Protein AF-A0AAE0S413-F1 (afdb_monomer_lite)

Organism: NCBI:txid2493646

Secondary structure (DSSP, 8-state):
-PPP-------PPP----TTTHHHHHTTTTTSSSS---------------------------PPPP----------------PPPP----------S-TTTTHHHHHHHEEEEEEEE-GGGEEPS-SEEESB-TTS-BHHHHHHHHHTTSS-GGGTSSPPEEEEEETTEEEEEE-HHHHHHHHHHHHTTS-S-EEEEEEPP-HHHHHHH---SSTTS--EEES-TTHHHHHHHHHHHHHHHHHHHHHHHHHHHHHHHHH-TTSS------

Sequence (270 aa):
MSRNPDSENGYSKPIVRSTQERKYVLNNINSRQRAGINRTNGSRVVHKRSNISNLDRRTSRVSPRKYDIDKVEAEPGMTNKSKKQLPIKSNKTKESNKDNFHASAHEKLYNGEVKQMRPSQIRYTNDIIFAHFQDGTPMFATFKDILFGRVQIKYGGVPPIEVMKNENLYWVVNGNRRLYVFKNLEKCGAITFMPVLERRFDTVEIDKHFSTRNMGRSVAVLNDIHIEKKMEEQVKYWRDWKEKKDKEAKEAKARKKKKDPGKSGCCVIS

Radius of gyration: 32.34 Å; chains: 1; bounding box: 82×90×99 Å

pLDDT: mean 74.11, std 23.88, range [35.97, 98.62]

Foldseek 3Di:
DDDDDDDDDDDDDDDDDDPPVVVPVPPVPPPPPPPDDDDDDDDDDDDDDDDDDDDDDDDDDDDDDDDDDDDDDDDDDDDDDDDDDDDDDDDPDPDDPPPPPPVVVVVQWFPPDWDKDFLQQEFELAQADEQADPVRHGLLVVLLCLLVVVADQVVCSDPAFEWEDDPNGIYTLPDSSVSVSRNLCVVLVVDGIGIHIYTYDDPVSSVVSRPDPPRRNHHDYPPCNCSVVSSVVSSVVSVVVVVVVVVVVVVVVVVVVVVPPDDPDDPDDD

Structure (mmCIF, N/CA/C/O backbone):
data_AF-A0AAE0S413-F1
#
_entry.id   AF-A0AAE0S413-F1
#
loop_
_atom_site.group_PDB
_atom_site.id
_atom_site.type_symbol
_atom_site.label_atom_id
_atom_site.label_alt_id
_atom_site.label_comp_id
_atom_site.label_asym_id
_atom_site.label_entity_id
_atom_site.label_seq_id
_atom_site.pdbx_PDB_ins_code
_atom_site.Cartn_x
_atom_site.Cartn_y
_atom_site.Cartn_z
_atom_site.occupancy
_atom_site.B_iso_or_equiv
_atom_site.auth_seq_id
_atom_site.auth_comp_id
_atom_site.auth_asym_id
_atom_site.auth_atom_id
_atom_site.pdbx_PDB_model_num
ATOM 1 N N . MET A 1 1 ? 44.739 18.144 41.730 1.00 49.03 1 MET A N 1
ATOM 2 C CA . MET A 1 1 ? 43.661 17.520 40.930 1.00 49.03 1 MET A CA 1
ATOM 3 C C . MET A 1 1 ? 43.511 18.317 39.639 1.00 49.03 1 MET A C 1
ATOM 5 O O . MET A 1 1 ? 42.845 19.345 39.639 1.00 49.03 1 MET A O 1
ATOM 9 N N . SER A 1 2 ? 44.223 17.904 38.586 1.00 42.09 2 SER A N 1
ATOM 10 C CA . SER A 1 2 ? 44.205 18.548 37.263 1.00 42.09 2 SER A CA 1
ATOM 11 C C . SER A 1 2 ? 42.927 18.203 36.506 1.00 42.09 2 SER A C 1
ATOM 13 O O . SER A 1 2 ? 42.516 17.045 36.489 1.00 42.09 2 SER A O 1
ATOM 15 N N . ARG A 1 3 ? 42.313 19.206 35.874 1.00 46.19 3 ARG A N 1
ATOM 16 C CA . ARG A 1 3 ? 41.195 19.040 34.939 1.00 46.19 3 ARG A CA 1
ATOM 17 C C . ARG A 1 3 ? 41.749 19.042 33.513 1.00 46.19 3 ARG A C 1
ATOM 19 O O . ARG A 1 3 ? 42.370 20.024 33.124 1.00 46.19 3 ARG A O 1
ATOM 26 N N . ASN A 1 4 ? 41.494 17.972 32.765 1.00 51.12 4 ASN A N 1
ATOM 27 C CA . ASN A 1 4 ? 41.653 17.931 31.310 1.00 51.12 4 ASN A CA 1
ATOM 28 C C . ASN A 1 4 ? 40.357 18.422 30.648 1.00 51.12 4 ASN A C 1
ATOM 30 O O . ASN A 1 4 ? 39.293 17.882 30.965 1.00 51.12 4 ASN A O 1
ATOM 34 N N . PRO A 1 5 ? 40.420 19.378 29.715 1.00 63.38 5 PRO A N 1
ATOM 35 C CA . PRO A 1 5 ? 39.424 19.538 28.669 1.00 63.38 5 PRO A CA 1
ATOM 36 C C . PRO A 1 5 ? 40.020 19.033 27.350 1.00 63.38 5 PRO A C 1
ATOM 38 O O . PRO A 1 5 ? 41.112 19.458 27.026 1.00 63.38 5 PRO A O 1
ATOM 41 N N . ASP A 1 6 ? 39.348 18.117 26.648 1.00 50.34 6 ASP A N 1
ATOM 42 C CA . ASP A 1 6 ? 39.424 17.948 25.184 1.00 50.34 6 ASP A CA 1
ATOM 43 C C . ASP A 1 6 ? 38.514 16.780 24.765 1.00 50.34 6 ASP A C 1
ATOM 45 O O . ASP A 1 6 ? 38.830 15.605 24.952 1.00 50.34 6 ASP A O 1
ATOM 49 N N . SER A 1 7 ? 37.347 17.099 24.201 1.00 52.94 7 SER A N 1
ATOM 50 C CA . SER A 1 7 ? 36.562 16.157 23.396 1.00 52.94 7 SER A CA 1
ATOM 51 C C . SER A 1 7 ? 36.114 16.875 22.127 1.00 52.94 7 SER A C 1
ATOM 53 O O . SER A 1 7 ? 35.135 17.626 22.127 1.00 52.94 7 SER A O 1
ATOM 55 N N . GLU A 1 8 ? 36.886 16.684 21.061 1.00 50.75 8 GLU A N 1
ATOM 56 C CA . GLU A 1 8 ? 36.645 17.248 19.739 1.00 50.75 8 GLU A CA 1
ATOM 57 C C . GLU A 1 8 ? 35.416 16.625 19.059 1.00 50.75 8 GLU A C 1
ATOM 59 O O . GLU A 1 8 ? 35.215 15.410 19.024 1.00 50.75 8 GLU A O 1
ATOM 64 N N . ASN A 1 9 ? 34.600 17.502 18.475 1.00 43.94 9 ASN A N 1
ATOM 65 C CA . ASN A 1 9 ? 33.461 17.182 17.625 1.00 43.94 9 ASN A CA 1
ATOM 66 C C . ASN A 1 9 ? 33.922 16.647 16.258 1.00 43.94 9 ASN A C 1
ATOM 68 O O . ASN A 1 9 ? 34.429 17.396 15.423 1.00 43.94 9 ASN A O 1
ATOM 72 N N . GLY A 1 10 ? 33.650 15.371 15.982 1.00 39.56 10 GLY A N 1
ATOM 73 C CA . GLY A 1 10 ? 33.825 14.763 14.662 1.00 39.56 10 GLY A CA 1
ATOM 74 C C . GLY A 1 10 ? 32.732 15.171 13.665 1.00 39.56 10 GLY A C 1
ATOM 75 O O . GLY A 1 10 ? 31.756 14.447 13.478 1.00 39.56 10 GLY A O 1
ATOM 76 N N . TYR A 1 11 ? 32.906 16.302 12.976 1.00 41.75 11 TYR A N 1
ATOM 77 C CA . TYR A 1 11 ? 32.135 16.630 11.770 1.00 41.75 11 TYR A CA 1
ATOM 78 C C . TYR A 1 11 ? 32.767 15.963 10.538 1.00 41.75 11 TYR A C 1
ATOM 80 O O . TYR A 1 11 ? 33.810 16.385 10.038 1.00 41.75 11 TYR A O 1
ATOM 88 N N . SER A 1 12 ? 32.110 14.922 10.019 1.00 46.59 12 SER A N 1
ATOM 89 C CA . SER A 1 12 ? 32.454 14.317 8.727 1.00 46.59 12 SER A CA 1
ATOM 90 C C . SER A 1 12 ? 32.126 15.274 7.577 1.00 46.59 12 SER A C 1
ATOM 92 O O . SER A 1 12 ? 30.985 15.710 7.417 1.00 46.59 12 SER A O 1
ATOM 94 N N . LYS A 1 13 ? 33.137 15.592 6.762 1.00 50.91 13 LYS A N 1
ATOM 95 C CA . LYS A 1 13 ? 33.019 16.418 5.552 1.00 50.91 13 LYS A CA 1
ATOM 96 C C . LYS A 1 13 ? 32.156 15.716 4.482 1.00 50.91 13 LYS A C 1
ATOM 98 O O . LYS A 1 13 ? 32.248 14.497 4.340 1.00 50.91 13 LYS A O 1
ATOM 103 N N . PRO A 1 14 ? 31.358 16.453 3.688 1.00 46.97 14 PRO A N 1
ATOM 104 C CA . PRO A 1 14 ? 30.599 15.878 2.582 1.00 46.97 14 PRO A CA 1
ATOM 105 C C . PRO A 1 14 ? 31.523 15.435 1.439 1.00 46.97 14 PRO A C 1
ATOM 107 O O . PRO A 1 14 ? 32.419 16.164 1.013 1.00 46.97 14 PRO A O 1
ATOM 110 N N . ILE A 1 15 ? 31.266 14.232 0.924 1.00 54.59 15 ILE A N 1
ATOM 111 C CA . ILE A 1 15 ? 31.938 13.649 -0.240 1.00 54.59 15 ILE A CA 1
ATOM 112 C C . ILE A 1 15 ? 31.566 14.471 -1.482 1.00 54.59 15 ILE A C 1
ATOM 114 O O . ILE A 1 15 ? 30.445 14.393 -1.989 1.00 54.59 15 ILE A O 1
ATOM 118 N N . VAL A 1 16 ? 32.515 15.262 -1.979 1.00 47.19 16 VAL A N 1
ATOM 119 C CA . VAL A 1 16 ? 32.419 15.948 -3.271 1.00 47.19 16 VAL A CA 1
ATOM 120 C C . VAL A 1 16 ? 32.667 14.909 -4.366 1.00 47.19 16 VAL A C 1
ATOM 122 O O . VAL A 1 16 ? 33.797 14.473 -4.570 1.00 47.19 16 VAL A O 1
ATOM 125 N N . ARG A 1 17 ? 31.604 14.469 -5.054 1.00 45.66 17 ARG A N 1
ATOM 126 C CA . ARG A 1 17 ? 31.728 13.598 -6.236 1.00 45.66 17 ARG A CA 1
ATOM 127 C C . ARG A 1 17 ? 32.316 14.383 -7.411 1.00 45.66 17 ARG A C 1
ATOM 129 O O . ARG A 1 17 ? 31.947 15.535 -7.644 1.00 45.66 17 ARG A O 1
ATOM 136 N N . SER A 1 18 ? 33.236 13.746 -8.129 1.00 53.50 18 SER A N 1
ATOM 137 C CA . SER A 1 18 ? 34.017 14.338 -9.212 1.00 53.50 18 SER A CA 1
ATOM 138 C C . SER A 1 18 ? 33.149 14.727 -10.418 1.00 53.50 18 SER A C 1
ATOM 140 O O . SER A 1 18 ? 32.145 14.103 -10.762 1.00 53.50 18 SER A O 1
ATOM 142 N N . THR A 1 19 ? 33.553 15.799 -11.092 1.00 51.69 19 THR A N 1
ATOM 143 C CA . THR A 1 19 ? 32.870 16.446 -12.224 1.00 51.69 19 THR A CA 1
ATOM 144 C C . THR A 1 19 ? 32.782 15.598 -13.501 1.00 51.69 19 THR A C 1
ATOM 146 O O . THR A 1 19 ? 32.097 15.999 -14.444 1.00 51.69 19 THR A O 1
ATOM 149 N N . GLN A 1 20 ? 33.416 14.422 -13.552 1.00 47.56 20 GLN A N 1
ATOM 150 C CA . GLN A 1 20 ? 33.397 13.541 -14.726 1.00 47.56 20 GLN A CA 1
ATOM 151 C C . GLN A 1 20 ? 32.124 12.682 -14.839 1.00 47.56 20 GLN A C 1
ATOM 153 O O . GLN A 1 20 ? 31.707 12.387 -15.958 1.00 47.56 20 GLN A O 1
ATOM 158 N N . GLU A 1 21 ? 31.421 12.380 -13.741 1.00 46.81 21 GLU A N 1
ATOM 159 C CA . GLU A 1 21 ? 30.189 11.566 -13.790 1.00 46.81 21 GLU A CA 1
ATOM 160 C C . GLU A 1 21 ? 28.951 12.342 -14.278 1.00 46.81 21 GLU A C 1
ATOM 162 O O . GLU A 1 21 ? 27.987 11.749 -14.762 1.00 46.81 21 GLU A O 1
ATOM 167 N N . ARG A 1 22 ? 28.974 13.686 -14.262 1.00 47.84 22 ARG A N 1
ATOM 168 C CA . ARG A 1 22 ? 27.856 14.507 -14.778 1.00 47.84 22 ARG A CA 1
ATOM 169 C C . ARG A 1 22 ? 27.705 14.471 -16.303 1.00 47.84 22 ARG A C 1
ATOM 171 O O . ARG A 1 22 ? 26.650 14.851 -16.806 1.00 47.84 22 ARG A O 1
ATOM 178 N N . LYS A 1 23 ? 28.723 14.029 -17.051 1.00 43.84 23 LYS A N 1
ATOM 179 C CA . LYS A 1 23 ? 28.691 14.047 -18.525 1.00 43.84 23 LYS A CA 1
ATOM 180 C C . LYS A 1 23 ? 27.944 12.860 -19.144 1.00 43.84 23 LYS A C 1
ATOM 182 O O . LYS A 1 23 ? 27.430 13.003 -20.250 1.00 43.84 23 LYS A O 1
ATOM 187 N N . TYR A 1 24 ? 27.798 11.736 -18.441 1.00 43.38 24 TYR A N 1
ATOM 188 C CA . TYR A 1 24 ? 27.147 10.547 -19.010 1.00 43.38 24 TYR A CA 1
ATOM 189 C C . TYR A 1 24 ? 25.611 10.580 -18.960 1.00 43.38 24 TYR A C 1
ATOM 191 O O . TYR A 1 24 ? 24.965 9.962 -19.800 1.00 43.38 24 TYR A O 1
ATOM 199 N N . VAL A 1 25 ? 25.005 11.365 -18.062 1.00 47.59 25 VAL A N 1
ATOM 200 C CA . VAL A 1 25 ? 23.533 11.443 -17.941 1.00 47.59 25 VAL A CA 1
ATOM 201 C C . VAL A 1 25 ? 22.910 12.464 -18.911 1.00 47.59 25 VAL A C 1
ATOM 203 O O . VAL A 1 25 ? 21.757 12.319 -19.308 1.00 47.59 25 VAL A O 1
ATOM 206 N N . LEU A 1 26 ? 23.665 13.471 -19.366 1.00 41.50 26 LEU A N 1
ATOM 207 C CA . LEU A 1 26 ? 23.135 14.533 -20.237 1.00 41.50 26 LEU A CA 1
ATOM 208 C C . LEU A 1 26 ? 23.176 14.204 -21.740 1.00 41.50 26 LEU A C 1
ATOM 210 O O . LEU A 1 26 ? 22.403 14.777 -22.508 1.00 41.50 26 LEU A O 1
ATOM 214 N N . ASN A 1 27 ? 24.005 13.252 -22.178 1.00 39.56 27 ASN A N 1
ATOM 215 C CA . ASN A 1 27 ? 24.152 12.951 -23.608 1.00 39.56 27 ASN A CA 1
ATOM 216 C C . ASN A 1 27 ? 23.022 12.087 -24.199 1.00 39.56 27 ASN A C 1
ATOM 218 O O . ASN A 1 27 ? 22.854 12.076 -25.415 1.00 39.56 27 ASN A O 1
ATOM 222 N N . ASN A 1 28 ? 22.193 11.435 -23.375 1.00 43.06 28 ASN A N 1
ATOM 223 C CA . ASN A 1 28 ? 21.072 10.616 -23.863 1.00 43.06 28 ASN A CA 1
ATOM 224 C C . ASN A 1 28 ? 19.743 11.389 -24.017 1.00 43.06 28 ASN A C 1
ATOM 226 O O . ASN A 1 28 ? 18.755 10.839 -24.499 1.00 43.06 28 ASN A O 1
ATOM 230 N N . ILE A 1 29 ? 19.705 12.672 -23.631 1.00 46.53 29 ILE A N 1
ATOM 231 C CA . ILE A 1 29 ? 18.487 13.504 -23.652 1.00 46.53 29 ILE A CA 1
ATOM 232 C C . ILE A 1 29 ? 18.361 14.304 -24.967 1.00 46.53 29 ILE A C 1
ATOM 234 O O . ILE A 1 29 ? 17.250 14.588 -25.416 1.00 46.53 29 ILE A O 1
ATOM 238 N N . ASN A 1 30 ? 19.473 14.600 -25.649 1.00 38.56 30 ASN A N 1
ATOM 239 C CA . ASN A 1 30 ? 19.490 15.519 -26.798 1.00 38.56 30 ASN A CA 1
ATOM 240 C C . ASN A 1 30 ? 19.253 14.877 -28.179 1.00 38.56 30 ASN A C 1
ATOM 242 O O . ASN A 1 30 ? 19.075 15.602 -29.157 1.00 38.56 30 ASN A O 1
ATOM 246 N N . SER A 1 31 ? 19.202 13.547 -28.301 1.00 43.31 31 SER A N 1
ATOM 247 C CA . SER A 1 31 ? 19.001 12.881 -29.602 1.00 43.31 31 SER A CA 1
ATOM 248 C C . SER A 1 31 ? 17.529 12.738 -30.016 1.00 43.31 31 SER A C 1
ATOM 250 O O . SER A 1 31 ? 17.247 12.538 -31.194 1.00 43.31 31 SER A O 1
ATOM 252 N N . ARG A 1 32 ? 16.569 12.896 -29.090 1.00 47.00 32 ARG A N 1
ATOM 253 C CA . ARG A 1 32 ? 15.130 12.698 -29.375 1.00 47.00 32 ARG A CA 1
ATOM 254 C C . ARG A 1 32 ? 14.324 13.975 -29.637 1.00 47.00 32 ARG A C 1
ATOM 256 O O . ARG A 1 32 ? 13.177 13.871 -30.048 1.00 47.00 32 ARG A O 1
ATOM 263 N N . GLN A 1 33 ? 14.900 15.168 -29.460 1.00 47.69 33 GLN A N 1
ATOM 264 C CA . GLN A 1 33 ? 14.188 16.442 -29.680 1.00 47.69 33 GLN A CA 1
ATOM 265 C C . GLN A 1 33 ? 14.354 17.049 -31.087 1.00 47.69 33 GLN A C 1
ATOM 267 O O . GLN A 1 33 ? 13.782 18.098 -31.361 1.00 47.69 33 GLN A O 1
ATOM 272 N N . ARG A 1 34 ? 15.095 16.412 -32.008 1.00 44.06 34 ARG A N 1
ATOM 273 C CA . ARG A 1 34 ? 15.318 16.944 -33.374 1.00 44.06 34 ARG A CA 1
ATOM 274 C C . ARG A 1 34 ? 14.448 16.330 -34.477 1.00 44.06 34 ARG A C 1
ATOM 276 O O . ARG A 1 34 ? 14.562 16.743 -35.625 1.00 44.06 34 ARG A O 1
ATOM 283 N N . ALA A 1 35 ? 13.552 15.402 -34.150 1.00 46.25 35 ALA A N 1
ATOM 284 C CA . ALA A 1 35 ? 12.655 14.782 -35.121 1.00 46.25 35 ALA A CA 1
ATOM 285 C C . ALA A 1 35 ? 11.195 15.108 -34.782 1.00 46.25 35 ALA A C 1
ATOM 287 O O . ALA A 1 35 ? 10.542 14.356 -34.068 1.00 46.25 35 ALA A O 1
ATOM 288 N N . GLY A 1 36 ? 10.686 16.237 -35.282 1.00 44.06 36 GLY A N 1
ATOM 289 C CA . GLY A 1 36 ? 9.242 16.481 -35.284 1.00 44.06 36 GLY A CA 1
ATOM 290 C C . GLY A 1 36 ? 8.811 17.918 -35.042 1.00 44.06 36 GLY A C 1
ATOM 291 O O . GLY A 1 36 ? 8.077 18.167 -34.095 1.00 44.06 36 GLY A O 1
ATOM 292 N N . ILE A 1 37 ? 9.200 18.856 -35.909 1.00 41.62 37 ILE A N 1
ATOM 293 C CA . ILE A 1 37 ? 8.419 20.085 -36.103 1.00 41.62 37 ILE A CA 1
ATOM 294 C C . ILE A 1 37 ? 8.352 20.353 -37.604 1.00 41.62 37 ILE A C 1
ATOM 296 O O . ILE A 1 37 ? 9.296 20.851 -38.206 1.00 41.62 37 ILE A O 1
ATOM 300 N N . ASN A 1 38 ? 7.236 19.963 -38.214 1.00 39.94 38 ASN A N 1
ATOM 301 C CA . ASN A 1 38 ? 6.866 20.342 -39.568 1.00 39.94 38 ASN A CA 1
ATOM 302 C C . ASN A 1 38 ? 5.342 20.526 -39.621 1.00 39.94 38 ASN A C 1
ATOM 304 O O . ASN A 1 38 ? 4.616 19.568 -39.366 1.00 39.94 38 ASN A O 1
ATOM 308 N N . ARG A 1 39 ? 4.919 21.725 -40.070 1.00 40.03 39 ARG A N 1
ATOM 309 C CA . ARG A 1 39 ? 3.565 22.124 -40.534 1.00 40.03 39 ARG A CA 1
ATOM 310 C C . ARG A 1 39 ? 2.531 22.340 -39.397 1.00 40.03 39 ARG A C 1
ATOM 312 O O . ARG A 1 39 ? 2.533 21.598 -38.432 1.00 40.03 39 ARG A O 1
ATOM 319 N N . THR A 1 40 ? 1.652 23.349 -39.381 1.00 42.47 40 THR A N 1
ATOM 320 C CA . THR A 1 40 ? 0.945 24.089 -40.447 1.00 42.47 40 THR A CA 1
ATOM 321 C C . THR A 1 40 ? 0.491 25.500 -40.018 1.00 42.47 40 THR A C 1
ATOM 323 O O . THR A 1 40 ? 0.194 25.759 -38.856 1.00 42.47 40 THR A O 1
ATOM 326 N N . ASN A 1 41 ? 0.366 26.348 -41.039 1.00 38.84 41 ASN A N 1
ATOM 327 C CA . ASN A 1 41 ? -0.301 27.647 -41.198 1.00 38.84 41 ASN A CA 1
ATOM 328 C C . ASN A 1 41 ? -1.574 27.958 -40.374 1.00 38.84 41 ASN A C 1
ATOM 330 O O . ASN A 1 41 ? -2.491 27.151 -40.303 1.00 38.84 41 ASN A O 1
ATOM 334 N N . GLY A 1 42 ? -1.661 29.224 -39.936 1.00 37.53 42 GLY A N 1
ATOM 335 C CA . GLY A 1 42 ? -2.702 30.188 -40.332 1.00 37.53 42 GLY A CA 1
ATOM 336 C C . GLY A 1 42 ? -4.150 29.993 -39.866 1.00 37.53 42 GLY A C 1
ATOM 337 O O . GLY A 1 42 ? -4.877 29.177 -40.416 1.00 37.53 42 GLY A O 1
ATOM 338 N N . SER A 1 43 ? -4.632 30.892 -39.001 1.00 38.69 43 SER A N 1
ATOM 339 C CA . SER A 1 43 ? -5.763 31.788 -39.317 1.00 38.69 43 SER A CA 1
ATOM 340 C C . SER A 1 43 ? -6.162 32.656 -38.127 1.00 38.69 43 SER A C 1
ATOM 342 O O . SER A 1 43 ? -6.194 32.239 -36.974 1.00 38.69 43 SER A O 1
ATOM 344 N N . ARG A 1 44 ? -6.470 33.900 -38.471 1.00 43.91 44 ARG A N 1
ATOM 345 C CA . ARG A 1 44 ? -6.889 35.021 -37.639 1.00 43.91 44 ARG A CA 1
ATOM 346 C C . ARG A 1 44 ? -8.418 35.070 -37.682 1.00 43.91 44 ARG A C 1
ATOM 348 O O . ARG A 1 44 ? -8.950 35.195 -38.777 1.00 43.91 44 ARG A O 1
ATOM 355 N N . VAL A 1 45 ? -9.118 35.033 -36.545 1.00 45.44 45 VAL A N 1
ATOM 356 C CA . VAL A 1 45 ? -10.528 35.465 -36.465 1.00 45.44 45 VAL A CA 1
ATOM 357 C C . VAL A 1 45 ? -10.772 36.240 -35.172 1.00 45.44 45 VAL A C 1
ATOM 359 O O . VAL A 1 45 ? -10.311 35.887 -34.089 1.00 45.44 45 VAL A O 1
ATOM 362 N N . VAL A 1 46 ? -11.476 37.347 -35.362 1.00 46.50 46 VAL A N 1
ATOM 363 C CA . VAL A 1 46 ? -11.794 38.446 -34.458 1.00 46.50 46 VAL A CA 1
ATOM 364 C C . VAL A 1 46 ? -13.214 38.263 -33.897 1.00 46.50 46 VAL A C 1
ATOM 366 O O . VAL A 1 46 ? -14.108 37.873 -34.634 1.00 46.50 46 VAL A O 1
ATOM 369 N N . HIS A 1 47 ? -13.388 38.632 -32.619 1.00 35.97 47 HIS A N 1
ATOM 370 C CA . HIS A 1 47 ? -14.619 39.018 -31.892 1.00 35.97 47 HIS A CA 1
ATOM 371 C C . HIS A 1 47 ? -15.822 38.047 -31.832 1.00 35.97 47 HIS A C 1
ATOM 373 O O . HIS A 1 47 ? -16.425 37.706 -32.837 1.00 35.97 47 HIS A O 1
ATOM 379 N N . LYS A 1 48 ? -16.370 37.826 -30.628 1.00 38.97 48 LYS A N 1
ATOM 380 C CA . LYS A 1 48 ? -17.433 38.657 -30.016 1.00 38.97 48 LYS A CA 1
ATOM 381 C C . LYS A 1 48 ? -17.826 38.101 -28.643 1.00 38.97 48 LYS A C 1
ATOM 383 O O . LYS A 1 48 ? -18.011 36.904 -28.463 1.00 38.97 48 LYS A O 1
ATOM 388 N N . ARG A 1 49 ? -17.982 39.017 -27.684 1.00 42.53 49 ARG A N 1
ATOM 389 C CA . ARG A 1 49 ? -18.704 38.809 -26.424 1.00 42.53 49 ARG A CA 1
ATOM 390 C C . ARG A 1 49 ? -20.189 38.604 -26.731 1.00 42.53 49 ARG A C 1
ATOM 392 O O . ARG A 1 49 ? -20.744 39.367 -27.516 1.00 42.53 49 ARG A O 1
ATOM 399 N N . SER A 1 50 ? -20.839 37.671 -26.045 1.00 44.28 50 SER A N 1
ATOM 400 C CA . SER A 1 50 ? -22.257 37.807 -25.703 1.00 44.28 50 SER A CA 1
ATOM 401 C C . SER A 1 50 ? -22.567 37.055 -24.411 1.00 44.28 50 SER A C 1
ATOM 403 O O . SER A 1 50 ? -22.168 35.910 -24.216 1.00 44.28 50 SER A O 1
ATOM 405 N N . ASN A 1 51 ? -23.226 37.786 -23.515 1.00 43.12 51 ASN A N 1
ATOM 406 C CA . ASN A 1 51 ? -23.870 37.313 -22.301 1.00 43.12 51 ASN A CA 1
ATOM 407 C C . ASN A 1 51 ? -25.020 36.375 -22.669 1.00 43.12 51 ASN A C 1
ATOM 409 O O . ASN A 1 51 ? -25.832 36.735 -23.519 1.00 43.12 51 ASN A O 1
ATOM 413 N N . ILE A 1 52 ? -25.152 35.249 -21.967 1.00 45.78 52 ILE A N 1
ATOM 414 C CA . ILE A 1 52 ? -26.421 34.523 -21.884 1.00 45.78 52 ILE A CA 1
ATOM 415 C C . ILE A 1 52 ? -26.711 34.243 -20.412 1.00 45.78 52 ILE A C 1
ATOM 417 O O . ILE A 1 52 ? -26.004 33.508 -19.727 1.00 45.78 52 ILE A O 1
ATOM 421 N N . SER A 1 53 ? -27.753 34.918 -19.950 1.00 46.59 53 SER A N 1
ATOM 422 C CA . SER A 1 53 ? -28.478 34.721 -18.707 1.00 46.59 53 SER A CA 1
ATOM 423 C C . SER A 1 53 ? -29.190 33.367 -18.656 1.00 46.59 53 SER A C 1
ATOM 425 O O . SER A 1 53 ? -29.684 32.899 -19.675 1.00 46.59 53 SER A O 1
ATOM 427 N N . ASN A 1 54 ? -29.314 32.842 -17.434 1.00 43.12 54 ASN A N 1
ATOM 428 C CA . ASN A 1 54 ? -30.440 32.080 -16.882 1.00 43.12 54 ASN A CA 1
ATOM 429 C C . ASN A 1 54 ? -31.210 31.138 -17.821 1.00 43.12 54 ASN A C 1
ATOM 431 O O . ASN A 1 54 ? -32.029 31.586 -18.620 1.00 43.12 54 ASN A O 1
ATOM 435 N N . LEU A 1 55 ? -31.122 29.831 -17.551 1.00 46.78 55 LEU A N 1
ATOM 436 C CA . LEU A 1 55 ? -32.297 28.980 -17.693 1.00 46.78 55 LEU A CA 1
ATOM 437 C C . LEU A 1 55 ? -32.383 27.924 -16.590 1.00 46.78 55 LEU A C 1
ATOM 439 O O . LEU A 1 55 ? -31.400 27.370 -16.104 1.00 46.78 55 LEU A O 1
ATOM 443 N N . ASP A 1 56 ? -33.634 27.748 -16.215 1.00 38.69 56 ASP A N 1
ATOM 444 C CA . ASP A 1 56 ? -34.224 27.104 -15.067 1.00 38.69 56 ASP A CA 1
ATOM 445 C C . ASP A 1 56 ? -34.221 25.566 -15.146 1.00 38.69 56 ASP A C 1
ATOM 447 O O . ASP A 1 56 ? -34.169 24.971 -16.220 1.00 38.69 56 ASP A O 1
ATOM 451 N N . ARG A 1 57 ? -34.387 24.957 -13.965 1.00 42.94 57 ARG A N 1
ATOM 452 C CA . ARG A 1 57 ? -35.113 23.702 -13.677 1.00 42.94 57 ARG A CA 1
ATOM 453 C C . ARG A 1 57 ? -35.096 22.575 -14.723 1.00 42.94 57 ARG A C 1
ATOM 455 O O . ARG A 1 57 ? -35.839 22.605 -15.699 1.00 42.94 57 ARG A O 1
ATOM 462 N N . ARG A 1 58 ? -34.541 21.429 -14.310 1.00 39.41 58 ARG A N 1
ATOM 463 C CA . ARG A 1 58 ? -35.296 20.157 -14.261 1.00 39.41 58 ARG A CA 1
ATOM 464 C C . ARG A 1 58 ? -34.596 19.138 -13.367 1.00 39.41 58 ARG A C 1
ATOM 466 O O . ARG A 1 58 ? -33.591 18.535 -13.717 1.00 39.41 58 ARG A O 1
ATOM 473 N N . 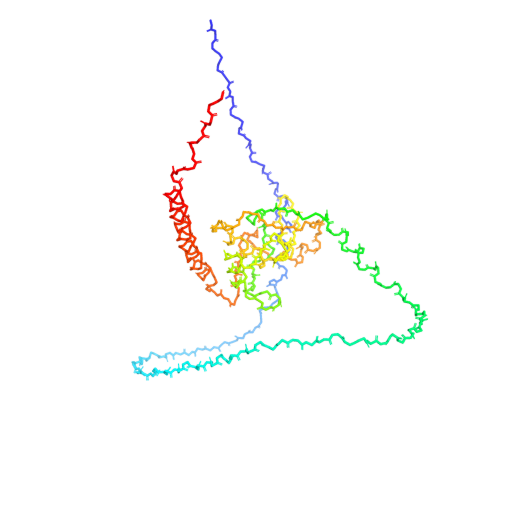THR A 1 59 ? -35.176 18.957 -12.190 1.00 43.88 59 THR A N 1
ATOM 474 C CA . THR A 1 59 ? -34.922 17.860 -11.265 1.00 43.88 59 THR A CA 1
ATOM 475 C C . THR A 1 59 ? -35.593 16.593 -11.800 1.00 43.88 59 THR A C 1
ATOM 477 O O . THR A 1 59 ? -36.801 16.408 -11.663 1.00 43.88 59 THR A O 1
ATOM 480 N N . SER A 1 60 ? -34.827 15.689 -12.407 1.00 44.81 60 SER A N 1
ATOM 481 C CA . SER A 1 60 ? -35.286 14.321 -12.651 1.00 44.81 60 SER A CA 1
ATOM 482 C C . SER A 1 60 ? -35.105 13.501 -11.372 1.00 44.81 60 SER A C 1
ATOM 484 O O . SER A 1 60 ? -34.026 13.008 -11.048 1.00 44.81 60 SER A O 1
ATOM 486 N N . ARG A 1 61 ? -36.199 13.373 -10.614 1.00 42.09 61 ARG A N 1
ATOM 487 C CA . ARG A 1 61 ? -36.366 12.343 -9.584 1.00 42.09 61 ARG A CA 1
ATOM 488 C C . ARG A 1 61 ? -36.296 10.975 -10.266 1.00 42.09 61 ARG A C 1
ATOM 490 O O . ARG A 1 61 ? -37.248 10.571 -10.925 1.00 42.09 61 ARG A O 1
ATOM 497 N N . VAL A 1 62 ? -35.182 10.269 -10.107 1.00 44.78 62 VAL A N 1
ATOM 498 C CA . VAL A 1 62 ? -35.100 8.835 -10.401 1.00 44.78 62 VAL A CA 1
ATOM 499 C C . VAL A 1 62 ? -35.444 8.093 -9.114 1.00 44.78 62 VAL A C 1
ATOM 501 O O . VAL A 1 62 ? -34.712 8.154 -8.127 1.00 44.78 62 VAL A O 1
ATOM 504 N N . SER A 1 63 ? -36.607 7.448 -9.117 1.00 46.72 63 SER A N 1
ATOM 505 C CA . SER A 1 63 ? -37.103 6.606 -8.030 1.00 46.72 63 SER A CA 1
ATOM 506 C C . SER A 1 63 ? -36.188 5.388 -7.821 1.00 46.72 63 SER A C 1
ATOM 508 O O . SER A 1 63 ? -35.843 4.725 -8.803 1.00 46.72 63 SER A O 1
ATOM 510 N N . PRO A 1 64 ? -35.819 5.030 -6.577 1.00 50.53 64 PRO A N 1
ATOM 511 C CA . PRO A 1 64 ? -35.083 3.800 -6.308 1.00 50.53 64 PRO A CA 1
ATOM 512 C C . PRO A 1 64 ? -35.973 2.578 -6.568 1.00 50.53 64 PRO A C 1
ATOM 514 O O . PRO A 1 64 ? -37.052 2.455 -5.986 1.00 50.53 64 PRO A O 1
ATOM 517 N N . ARG A 1 65 ? -35.513 1.658 -7.426 1.00 42.72 65 ARG A N 1
ATOM 518 C CA . ARG A 1 65 ? -36.090 0.312 -7.540 1.00 42.72 65 ARG A CA 1
ATOM 519 C C . ARG A 1 65 ? -35.886 -0.419 -6.214 1.00 42.72 65 ARG A C 1
ATOM 521 O O . ARG A 1 65 ? -34.751 -0.614 -5.783 1.00 42.72 65 ARG A O 1
ATOM 528 N N . LYS A 1 66 ? -36.994 -0.808 -5.584 1.00 43.03 66 LYS A N 1
ATOM 529 C CA . LYS A 1 66 ? -37.021 -1.811 -4.520 1.00 43.03 66 LYS A CA 1
ATOM 530 C C . LYS A 1 66 ? -36.638 -3.151 -5.150 1.00 43.03 66 LYS A C 1
ATOM 532 O O . LYS A 1 66 ? -37.252 -3.547 -6.135 1.00 43.03 66 LYS A O 1
ATOM 537 N N . TYR A 1 67 ? -35.603 -3.792 -4.622 1.00 46.88 67 TYR A N 1
ATOM 538 C CA . TYR A 1 67 ? -35.374 -5.212 -4.847 1.00 46.88 67 TYR A CA 1
ATOM 539 C C . TYR A 1 67 ? -35.996 -5.933 -3.660 1.00 46.88 67 TYR A C 1
ATOM 541 O O . TYR A 1 67 ? -35.529 -5.774 -2.530 1.00 46.88 67 TYR A O 1
ATOM 549 N N . ASP A 1 68 ? -37.078 -6.654 -3.928 1.00 44.22 68 ASP A N 1
ATOM 550 C CA . ASP A 1 68 ? -37.636 -7.629 -3.007 1.00 44.22 68 ASP A CA 1
ATOM 551 C C . ASP A 1 68 ? -36.622 -8.774 -2.892 1.00 44.22 68 ASP A C 1
ATOM 553 O O . ASP A 1 68 ? -36.235 -9.404 -3.877 1.00 44.22 68 ASP A O 1
ATOM 557 N N . ILE A 1 69 ? -36.085 -8.948 -1.686 1.00 49.91 69 ILE A N 1
ATOM 558 C CA . ILE A 1 69 ? -35.220 -10.071 -1.339 1.00 49.91 69 ILE A CA 1
ATOM 559 C C . ILE A 1 69 ? -36.167 -11.205 -0.981 1.00 49.91 69 ILE A C 1
ATOM 561 O O . ILE A 1 69 ? -36.706 -11.247 0.128 1.00 49.91 69 ILE A O 1
ATOM 565 N N . ASP A 1 70 ? -36.381 -12.093 -1.944 1.00 50.22 70 ASP A N 1
ATOM 566 C CA . ASP A 1 70 ? -37.118 -13.317 -1.711 1.00 50.22 70 ASP A CA 1
ATOM 567 C C . ASP A 1 70 ? -36.367 -14.222 -0.731 1.00 50.22 70 ASP A C 1
ATOM 569 O O . ASP A 1 70 ? -35.162 -14.480 -0.796 1.00 50.22 70 ASP A O 1
ATOM 573 N N . LYS A 1 71 ? -37.173 -14.653 0.224 1.00 49.62 71 LYS A N 1
ATOM 574 C CA . LYS A 1 71 ? -36.962 -15.565 1.331 1.00 49.62 71 LYS A CA 1
ATOM 575 C C . LYS A 1 71 ? -36.491 -16.927 0.800 1.00 49.62 71 LYS A C 1
ATOM 577 O O . LYS A 1 71 ? -37.284 -17.690 0.264 1.00 49.62 71 LYS A O 1
ATOM 582 N N . VAL A 1 72 ? -35.201 -17.236 0.946 1.00 45.44 72 VAL A N 1
ATOM 583 C CA . VAL A 1 72 ? -34.668 -18.579 0.663 1.00 45.44 72 VAL A CA 1
ATOM 584 C C . VAL A 1 72 ? -34.957 -19.466 1.870 1.00 45.44 72 VAL A C 1
ATOM 586 O O . VAL A 1 72 ? -34.322 -19.347 2.919 1.00 45.44 72 VAL A O 1
ATOM 589 N N . GLU A 1 73 ? -35.969 -20.314 1.718 1.00 46.19 73 GLU A N 1
ATOM 590 C CA . GLU A 1 73 ? -36.307 -21.387 2.646 1.00 46.19 73 GLU A CA 1
ATOM 591 C C . GLU A 1 73 ? -35.256 -22.504 2.554 1.00 46.19 73 GLU A C 1
ATOM 593 O O . GLU A 1 73 ? -34.776 -22.865 1.479 1.00 46.19 73 GLU A O 1
ATOM 598 N N . ALA A 1 74 ? -34.838 -22.992 3.721 1.00 42.75 74 ALA A N 1
ATOM 599 C CA . ALA A 1 74 ? -33.858 -24.053 3.874 1.00 42.75 74 ALA A CA 1
ATOM 600 C C . ALA A 1 74 ? -34.544 -25.420 3.731 1.00 42.75 74 ALA A C 1
ATOM 602 O O . ALA A 1 74 ? -35.353 -25.795 4.576 1.00 42.75 74 ALA A O 1
ATOM 603 N N . GLU A 1 75 ? -34.180 -26.171 2.694 1.00 50.72 75 GLU A N 1
ATOM 604 C CA . GLU A 1 75 ? -34.575 -27.571 2.496 1.00 50.72 75 GLU A CA 1
ATOM 605 C C . GLU A 1 75 ? -33.538 -28.521 3.137 1.00 50.72 75 GLU A C 1
ATOM 607 O O . GLU A 1 75 ? -32.339 -28.404 2.845 1.00 50.72 75 GLU A O 1
ATOM 612 N N . PRO A 1 76 ? -33.949 -29.471 4.001 1.00 54.78 76 PRO A N 1
ATOM 613 C CA . PRO A 1 76 ? -33.070 -30.482 4.570 1.00 54.78 76 PRO A CA 1
ATOM 614 C C . PRO A 1 76 ? -33.138 -31.819 3.809 1.00 54.78 76 PRO A C 1
ATOM 616 O O . PRO A 1 76 ? -34.206 -32.348 3.530 1.00 54.78 76 PRO A O 1
ATOM 619 N N . GLY A 1 77 ? -31.972 -32.448 3.628 1.00 41.34 77 GLY A N 1
ATOM 620 C CA . GLY A 1 77 ? -31.858 -33.908 3.565 1.00 41.34 77 GLY A CA 1
ATOM 621 C C . GLY A 1 77 ? -31.864 -34.543 2.172 1.00 41.34 77 GLY A C 1
ATOM 622 O O . GLY A 1 77 ? -32.908 -34.850 1.610 1.00 41.34 77 GLY A O 1
ATOM 623 N N . MET A 1 78 ? -30.677 -34.919 1.684 1.00 39.25 78 MET A N 1
ATOM 624 C CA . MET A 1 78 ? -30.554 -36.024 0.731 1.00 39.25 78 MET A CA 1
ATOM 625 C C . MET A 1 78 ? -29.497 -37.030 1.179 1.00 39.25 78 MET A C 1
ATOM 627 O O . MET A 1 78 ? -28.316 -36.735 1.343 1.00 39.25 78 MET A O 1
ATOM 631 N N . THR A 1 79 ? -29.995 -38.241 1.397 1.00 45.53 79 THR A N 1
ATOM 632 C CA . THR A 1 79 ? -29.311 -39.456 1.823 1.00 45.53 79 THR A CA 1
ATOM 633 C C . THR A 1 79 ? -28.394 -40.017 0.740 1.00 45.53 79 THR A C 1
ATOM 635 O O . THR A 1 79 ? -28.785 -40.143 -0.423 1.00 45.53 79 THR A O 1
ATOM 638 N N . ASN A 1 80 ? -27.206 -40.443 1.164 1.00 45.81 80 ASN A N 1
ATOM 639 C CA . ASN A 1 80 ? -26.194 -41.123 0.363 1.00 45.81 80 ASN A CA 1
ATOM 640 C C . ASN A 1 80 ? -26.726 -42.429 -0.252 1.00 45.81 80 ASN A C 1
ATOM 642 O O . ASN A 1 80 ? -27.055 -43.370 0.469 1.00 45.81 80 ASN A O 1
ATOM 646 N N . LYS A 1 81 ? -26.749 -42.515 -1.588 1.00 49.31 81 LYS A N 1
ATOM 647 C CA . LYS A 1 81 ? -26.904 -43.781 -2.319 1.00 49.31 81 LYS A CA 1
ATOM 648 C C . LYS A 1 81 ? -25.605 -44.133 -3.037 1.00 49.31 81 LYS A C 1
ATOM 650 O O . LYS A 1 81 ? -25.128 -43.406 -3.906 1.00 49.31 81 LYS A O 1
ATOM 655 N N . SER A 1 82 ? -25.064 -45.278 -2.637 1.00 51.75 82 SER A N 1
ATOM 656 C CA . SER A 1 82 ? -23.871 -45.952 -3.134 1.00 51.75 82 SER A CA 1
ATOM 657 C C . SER A 1 82 ? -23.835 -46.054 -4.661 1.00 51.75 82 SER A C 1
ATOM 659 O O . SER A 1 82 ? -24.642 -46.762 -5.266 1.00 51.75 82 SER A O 1
ATOM 661 N N . LYS A 1 83 ? -22.853 -45.397 -5.289 1.00 52.41 83 LYS A N 1
ATOM 662 C CA . LYS A 1 83 ? -22.469 -45.661 -6.680 1.00 52.41 83 LYS A CA 1
ATOM 663 C C . LYS A 1 83 ? -21.382 -46.733 -6.715 1.00 52.41 83 LYS A C 1
ATOM 665 O O . LYS A 1 83 ? -20.295 -46.560 -6.171 1.00 52.41 83 LYS A O 1
ATOM 670 N N . LYS A 1 84 ? -21.726 -47.839 -7.376 1.00 50.34 84 LYS A N 1
ATOM 671 C CA . LYS A 1 84 ? -20.842 -48.935 -7.781 1.00 50.34 84 LYS A CA 1
ATOM 672 C C . LYS A 1 84 ? -19.650 -48.382 -8.572 1.00 50.34 84 LYS A C 1
ATOM 674 O O . LYS A 1 84 ? -19.843 -47.655 -9.544 1.00 50.34 84 LYS A O 1
ATOM 679 N N . GLN A 1 85 ? -18.441 -48.741 -8.149 1.00 44.75 85 GLN A N 1
ATOM 680 C CA . GLN A 1 85 ? -17.208 -48.486 -8.890 1.00 44.75 85 GLN A CA 1
ATOM 681 C C . GLN A 1 85 ? -17.143 -49.426 -10.100 1.00 44.75 85 GLN A C 1
ATOM 683 O O . GLN A 1 85 ? -17.293 -50.638 -9.960 1.00 44.75 85 GLN A O 1
ATOM 688 N N . LEU A 1 86 ? -16.929 -48.854 -11.285 1.00 55.31 86 LEU A N 1
ATOM 689 C CA . LEU A 1 86 ? -16.515 -49.581 -12.482 1.00 55.31 86 LEU A CA 1
ATOM 690 C C . LEU A 1 86 ? -14.979 -49.551 -12.571 1.00 55.31 86 LEU A C 1
ATOM 692 O O . LEU A 1 86 ? -14.377 -48.541 -12.198 1.00 55.31 86 LEU A O 1
ATOM 696 N N . PRO A 1 87 ? -14.332 -50.622 -13.062 1.00 53.09 87 PRO A N 1
ATOM 697 C CA . PRO A 1 87 ? -12.879 -50.706 -13.132 1.00 53.09 87 PRO A CA 1
ATOM 698 C C . PRO A 1 87 ? -12.319 -49.745 -14.191 1.00 53.09 87 PRO A C 1
ATOM 700 O O . PRO A 1 87 ? -12.551 -49.903 -15.391 1.00 53.09 87 PRO A O 1
ATOM 703 N N . ILE A 1 88 ? -11.553 -48.753 -13.732 1.00 46.84 88 ILE A N 1
ATOM 704 C CA . ILE A 1 88 ? -10.784 -47.837 -14.579 1.00 46.84 88 ILE A CA 1
ATOM 705 C C . ILE A 1 88 ? -9.565 -48.602 -15.105 1.00 46.84 88 ILE A C 1
ATOM 707 O O . ILE A 1 88 ? -8.651 -48.940 -14.355 1.00 46.84 88 ILE A O 1
ATOM 711 N N . LYS A 1 89 ? -9.564 -48.888 -16.410 1.00 49.78 89 LYS A N 1
ATOM 712 C CA . LYS A 1 89 ? -8.397 -49.399 -17.135 1.00 49.78 89 LYS A CA 1
ATOM 713 C C . LYS A 1 89 ? -7.342 -48.293 -17.212 1.00 49.78 89 LYS A C 1
ATOM 715 O O . LYS A 1 89 ? -7.597 -47.219 -17.753 1.00 49.78 89 LYS A O 1
ATOM 720 N N . SER A 1 90 ? -6.165 -48.561 -16.658 1.00 44.25 90 SER A N 1
ATOM 721 C CA . SER A 1 90 ? -5.002 -47.679 -16.675 1.00 44.25 90 SER A CA 1
ATOM 722 C C . SER A 1 90 ? -4.353 -47.660 -18.062 1.00 44.25 90 SER A C 1
ATOM 724 O O . SER A 1 90 ? -3.536 -48.511 -18.410 1.00 44.25 90 SER A O 1
ATOM 726 N N . ASN A 1 91 ? -4.691 -46.652 -18.863 1.00 46.28 91 ASN A N 1
ATOM 727 C CA . ASN A 1 91 ? -3.921 -46.323 -20.056 1.00 46.28 91 ASN A CA 1
ATOM 728 C C . ASN A 1 91 ? -2.668 -45.545 -19.630 1.00 46.28 91 ASN A C 1
ATOM 730 O O . ASN A 1 91 ? -2.749 -44.394 -19.208 1.00 46.28 91 ASN A O 1
ATOM 734 N N . LYS A 1 92 ? -1.501 -46.197 -19.726 1.00 47.19 92 LYS A N 1
ATOM 735 C CA . LYS A 1 92 ? -0.178 -45.560 -19.648 1.00 47.19 92 LYS A CA 1
ATOM 736 C C . LYS A 1 92 ? -0.014 -44.605 -20.833 1.00 47.19 92 LYS A C 1
ATOM 738 O O . LYS A 1 92 ? 0.457 -45.002 -21.898 1.00 47.19 92 LYS A O 1
ATOM 743 N N . THR A 1 93 ? -0.374 -43.346 -20.636 1.00 45.12 93 THR A N 1
ATOM 744 C CA . THR A 1 93 ? 0.018 -42.257 -21.529 1.00 45.12 93 THR A CA 1
ATOM 745 C C . THR A 1 93 ? 1.422 -41.808 -21.132 1.00 45.12 93 THR A C 1
ATOM 747 O O . THR A 1 93 ? 1.674 -41.471 -19.978 1.00 45.12 93 THR A O 1
ATOM 750 N N . LYS A 1 94 ? 2.361 -41.848 -22.082 1.00 52.69 94 LYS A N 1
ATOM 751 C CA . LYS A 1 94 ? 3.682 -41.225 -21.958 1.00 52.69 94 LYS A CA 1
ATOM 752 C C . LYS A 1 94 ? 3.484 -39.708 -21.900 1.00 52.69 94 LYS A C 1
ATOM 754 O O . LYS A 1 94 ? 3.434 -39.057 -22.939 1.00 52.69 94 LYS A O 1
ATOM 759 N N . GLU A 1 95 ? 3.328 -39.167 -20.697 1.00 46.81 95 GLU A N 1
ATOM 760 C CA . GLU A 1 95 ? 3.327 -37.726 -20.463 1.00 46.81 95 GLU A CA 1
ATOM 761 C C . GLU A 1 95 ? 4.729 -37.167 -20.693 1.00 46.81 95 GLU A C 1
ATOM 763 O O . GLU A 1 95 ? 5.722 -37.537 -20.063 1.00 46.81 95 GLU A O 1
ATOM 768 N N . SER A 1 96 ? 4.793 -36.296 -21.690 1.00 50.88 96 SER A N 1
ATOM 769 C CA . SER A 1 96 ? 5.951 -35.511 -22.056 1.00 50.88 96 SER A CA 1
ATOM 770 C C . SER A 1 96 ? 6.333 -34.556 -20.929 1.00 50.88 96 SER A C 1
ATOM 772 O O . SER A 1 96 ? 5.553 -33.705 -20.515 1.00 50.88 96 SER A O 1
ATOM 774 N N . ASN A 1 97 ? 7.586 -34.681 -20.521 1.00 49.41 97 ASN A N 1
ATOM 775 C CA . ASN A 1 97 ? 8.334 -33.926 -19.527 1.00 49.41 97 ASN A CA 1
ATOM 776 C C . ASN A 1 97 ? 8.520 -32.433 -19.923 1.00 49.41 97 ASN A C 1
ATOM 778 O O . ASN A 1 97 ? 9.639 -31.998 -20.188 1.00 49.41 97 ASN A O 1
ATOM 782 N N . LYS A 1 98 ? 7.432 -31.655 -20.051 1.00 49.12 98 LYS A N 1
ATOM 783 C CA . LYS A 1 98 ? 7.467 -30.212 -20.399 1.00 49.12 98 LYS A CA 1
ATOM 784 C C . LYS A 1 98 ? 7.161 -29.265 -19.233 1.00 49.12 98 LYS A C 1
ATOM 786 O O . LYS A 1 98 ? 7.484 -28.084 -19.333 1.00 49.12 98 LYS A O 1
ATOM 791 N N . ASP A 1 99 ? 6.666 -29.771 -18.108 1.00 47.84 99 ASP A N 1
ATOM 792 C CA . ASP A 1 99 ? 6.214 -28.914 -16.999 1.00 47.84 99 ASP A CA 1
ATOM 793 C C . ASP A 1 99 ? 7.329 -28.520 -16.010 1.00 47.84 99 ASP A C 1
ATOM 795 O O . ASP A 1 99 ? 7.149 -27.637 -15.177 1.00 47.84 99 ASP A O 1
ATOM 799 N N . ASN A 1 100 ? 8.533 -29.087 -16.148 1.00 47.59 100 ASN A N 1
ATOM 800 C CA . ASN A 1 100 ? 9.657 -28.818 -15.240 1.00 47.59 100 ASN A CA 1
ATOM 801 C C . ASN A 1 100 ? 10.563 -27.639 -15.651 1.00 47.59 100 ASN A C 1
ATOM 803 O O . ASN A 1 100 ? 11.472 -27.278 -14.905 1.00 47.59 100 ASN A O 1
ATOM 807 N N . PHE A 1 101 ? 10.336 -26.997 -16.804 1.00 47.38 101 PHE A N 1
ATOM 808 C CA . PHE A 1 101 ? 11.199 -25.893 -17.259 1.00 47.38 101 PHE A CA 1
ATOM 809 C C . PHE A 1 101 ? 10.827 -24.516 -16.682 1.00 47.38 101 PHE A C 1
ATOM 811 O O . PHE A 1 101 ? 11.693 -23.645 -16.592 1.00 47.38 101 PHE A O 1
ATOM 818 N N . HIS A 1 102 ? 9.584 -24.304 -16.237 1.00 48.19 102 HIS A N 1
ATOM 819 C CA . HIS A 1 102 ? 9.159 -23.002 -15.701 1.00 48.19 102 HIS A CA 1
ATOM 820 C C . HIS A 1 102 ? 9.522 -22.782 -14.223 1.00 48.19 102 HIS A C 1
ATOM 822 O O . HIS A 1 102 ? 9.785 -21.644 -13.831 1.00 48.19 102 HIS A O 1
ATOM 828 N N . ALA A 1 103 ? 9.627 -23.845 -13.417 1.00 50.09 103 ALA A N 1
ATOM 829 C CA . ALA A 1 103 ? 10.012 -23.731 -12.007 1.00 50.09 103 ALA A CA 1
ATOM 830 C C . ALA A 1 103 ? 11.477 -23.268 -11.826 1.00 50.09 103 ALA A C 1
ATOM 832 O O . ALA A 1 103 ? 11.771 -22.461 -10.947 1.00 50.09 103 ALA A O 1
ATOM 833 N N . SER A 1 104 ? 12.383 -23.684 -12.723 1.00 53.12 104 SER A N 1
ATOM 834 C CA . SER A 1 104 ? 13.823 -23.377 -12.639 1.00 53.12 104 SER A CA 1
ATOM 835 C C . SER A 1 104 ? 14.169 -21.896 -12.857 1.00 53.12 104 SER A C 1
ATOM 837 O O . SER A 1 104 ? 15.173 -21.408 -12.337 1.00 53.12 104 SER A O 1
ATOM 839 N N . ALA A 1 105 ? 13.369 -21.157 -13.634 1.00 54.00 105 ALA A N 1
ATOM 840 C CA . ALA A 1 105 ? 13.637 -19.745 -13.913 1.00 54.00 105 ALA A CA 1
ATOM 841 C C . ALA A 1 105 ? 13.188 -18.829 -12.763 1.00 54.00 105 ALA A C 1
ATOM 843 O O . ALA A 1 105 ? 13.885 -17.868 -12.437 1.00 54.00 105 ALA A O 1
ATOM 844 N N . HIS A 1 106 ? 12.059 -19.149 -12.121 1.00 54.38 106 HIS A N 1
ATOM 845 C CA . HIS A 1 106 ? 11.530 -18.365 -11.005 1.00 54.38 106 HIS A CA 1
ATOM 846 C C . HIS A 1 106 ? 12.455 -18.454 -9.782 1.00 54.38 106 HIS A C 1
ATOM 848 O O . HIS A 1 106 ? 12.763 -17.438 -9.171 1.00 54.38 106 HIS A O 1
ATOM 854 N N . GLU A 1 107 ? 12.999 -19.631 -9.475 1.00 58.78 107 GLU A N 1
ATOM 855 C CA . GLU A 1 107 ? 13.886 -19.827 -8.318 1.00 58.78 107 GLU A CA 1
ATOM 856 C C . GLU A 1 107 ? 15.220 -19.057 -8.427 1.00 58.78 107 GLU A C 1
ATOM 858 O O . GLU A 1 107 ? 15.822 -18.690 -7.422 1.00 58.78 107 GLU A O 1
ATOM 863 N N . LYS A 1 108 ? 15.664 -18.720 -9.647 1.00 62.06 108 LYS A N 1
ATOM 864 C CA . LYS A 1 108 ? 16.921 -17.981 -9.874 1.00 62.06 108 LYS A CA 1
ATOM 865 C C . LYS A 1 108 ? 16.822 -16.478 -9.609 1.00 62.06 108 LYS A C 1
ATOM 867 O O . LYS A 1 108 ? 17.857 -15.840 -9.412 1.00 62.06 108 LYS A O 1
ATOM 872 N N . LEU A 1 109 ? 15.614 -15.908 -9.638 1.00 64.44 109 LEU A N 1
ATOM 873 C CA . LEU A 1 109 ? 15.397 -14.456 -9.575 1.00 64.44 109 LEU A CA 1
ATOM 874 C C . LEU A 1 109 ? 15.100 -13.941 -8.168 1.00 64.44 109 LEU A C 1
ATOM 876 O O . LEU A 1 109 ? 15.326 -12.761 -7.901 1.00 64.44 109 LEU A O 1
ATOM 880 N N . TYR A 1 110 ? 14.599 -14.793 -7.277 1.00 74.88 110 TYR A N 1
ATOM 881 C CA . TYR A 1 110 ? 14.226 -14.403 -5.921 1.00 74.88 110 TYR A CA 1
ATOM 882 C C . TYR A 1 110 ? 15.257 -14.901 -4.919 1.00 74.88 110 TYR A C 1
ATOM 884 O O . TYR A 1 110 ? 15.818 -15.982 -5.059 1.00 74.88 110 TYR A O 1
ATOM 892 N N . ASN A 1 111 ? 15.445 -14.139 -3.846 1.00 73.31 111 ASN A N 1
ATOM 893 C CA . ASN A 1 111 ? 16.238 -14.596 -2.705 1.00 73.31 111 ASN A CA 1
ATOM 894 C C . ASN A 1 111 ? 15.457 -15.586 -1.808 1.00 73.31 111 ASN A C 1
ATOM 896 O O . ASN A 1 111 ? 15.895 -15.887 -0.706 1.00 73.31 111 ASN A O 1
ATOM 900 N N . GLY A 1 112 ? 14.289 -16.065 -2.259 1.00 70.94 112 GLY A N 1
ATOM 901 C CA . GLY A 1 112 ? 13.460 -17.088 -1.607 1.00 70.94 112 GLY A CA 1
ATOM 902 C C . GLY A 1 112 ? 12.619 -16.608 -0.419 1.00 70.94 112 GLY A C 1
ATOM 903 O O . GLY A 1 112 ? 11.564 -17.178 -0.156 1.00 70.94 112 GLY A O 1
ATOM 904 N N . GLU A 1 113 ? 13.023 -15.538 0.268 1.00 83.19 113 GLU A N 1
ATOM 905 C CA . GLU A 1 113 ? 12.382 -15.113 1.517 1.00 83.19 113 GLU A CA 1
ATOM 906 C C . GLU A 1 113 ? 11.479 -13.878 1.371 1.00 83.19 113 GLU A C 1
ATOM 908 O O . GLU A 1 113 ? 11.852 -12.855 0.787 1.00 83.19 113 GLU A O 1
ATOM 913 N N . VAL A 1 114 ? 10.289 -13.952 1.980 1.00 90.12 114 VAL A N 1
ATOM 914 C CA . VAL A 1 114 ? 9.400 -12.797 2.169 1.00 90.12 114 VAL A CA 1
ATOM 915 C C . VAL A 1 114 ? 9.924 -11.952 3.329 1.00 90.12 114 VAL A C 1
ATOM 917 O O . VAL A 1 114 ? 9.907 -12.379 4.483 1.00 90.12 114 VAL A O 1
ATOM 920 N N . LYS A 1 115 ? 10.329 -10.716 3.039 1.00 93.38 115 LYS A N 1
ATOM 921 C CA . LYS A 1 115 ? 10.795 -9.738 4.029 1.00 93.38 115 LYS A CA 1
ATOM 922 C C . LYS A 1 115 ? 9.665 -8.815 4.470 1.00 93.38 115 LYS A C 1
ATOM 924 O O . LYS A 1 115 ? 8.774 -8.488 3.691 1.00 93.38 115 LYS A O 1
ATOM 929 N N . GLN A 1 116 ? 9.713 -8.362 5.720 1.00 95.69 116 GLN A N 1
ATOM 930 C CA . GLN A 1 116 ? 8.821 -7.318 6.229 1.00 95.69 116 GLN A CA 1
ATOM 931 C C . GLN A 1 116 ? 9.507 -5.959 6.100 1.00 95.69 116 GLN A C 1
ATOM 933 O O . GLN A 1 116 ? 10.578 -5.746 6.664 1.00 95.69 116 GLN A O 1
ATOM 938 N N . MET A 1 117 ? 8.899 -5.036 5.358 1.00 97.12 117 MET A N 1
ATOM 939 C CA . MET A 1 117 ? 9.466 -3.706 5.112 1.00 97.12 117 MET A CA 1
ATOM 940 C C . MET A 1 117 ? 8.442 -2.606 5.350 1.00 97.12 117 MET A C 1
ATOM 942 O O . MET A 1 117 ? 7.240 -2.820 5.181 1.00 97.12 117 MET A O 1
ATOM 946 N N . ARG A 1 118 ? 8.914 -1.407 5.706 1.00 98.12 118 ARG A N 1
ATOM 947 C CA . ARG A 1 118 ? 8.037 -0.236 5.779 1.00 98.12 118 ARG A CA 1
ATOM 948 C C . ARG A 1 118 ? 7.730 0.264 4.365 1.00 98.12 118 ARG A C 1
ATOM 950 O O . ARG A 1 118 ? 8.669 0.435 3.583 1.00 98.12 118 ARG A O 1
ATOM 957 N N . PRO A 1 119 ? 6.466 0.571 4.023 1.00 98.31 119 PRO A N 1
ATOM 958 C CA . PRO A 1 119 ? 6.125 1.123 2.709 1.00 98.31 119 PRO A CA 1
ATOM 959 C C . PRO A 1 119 ? 6.934 2.378 2.344 1.00 98.31 119 PRO A C 1
ATOM 961 O O . PRO A 1 119 ? 7.361 2.542 1.201 1.00 98.31 119 PRO A O 1
ATOM 964 N N . SER A 1 120 ? 7.210 3.240 3.322 1.00 98.12 120 SER A N 1
ATOM 965 C CA . SER A 1 120 ? 8.025 4.453 3.198 1.00 98.12 120 SER A CA 1
ATOM 966 C C . SER A 1 120 ? 9.483 4.218 2.774 1.00 98.12 120 SER A C 1
ATOM 968 O O . SER A 1 120 ? 10.093 5.129 2.212 1.00 98.12 120 SER A O 1
ATOM 970 N N . GLN A 1 121 ? 10.035 3.016 2.973 1.00 97.75 121 GLN A N 1
ATOM 971 C CA . GLN A 1 121 ? 11.408 2.667 2.579 1.00 97.75 121 GLN A CA 1
ATOM 972 C C . GLN A 1 121 ? 11.542 2.322 1.088 1.00 97.75 121 GLN A C 1
ATOM 974 O O . GLN A 1 121 ? 12.658 2.280 0.571 1.00 97.75 121 GLN A O 1
ATOM 979 N N . ILE A 1 122 ? 10.426 2.085 0.394 1.00 98.12 122 ILE A N 1
ATOM 980 C CA . ILE A 1 122 ? 10.415 1.597 -0.988 1.00 98.12 122 ILE A CA 1
ATOM 981 C C . ILE A 1 122 ? 10.096 2.744 -1.949 1.00 98.12 122 ILE A C 1
ATOM 983 O O . ILE A 1 122 ? 9.180 3.548 -1.732 1.00 98.12 122 ILE A O 1
ATOM 987 N N . ARG A 1 123 ? 10.861 2.836 -3.033 1.00 97.81 123 ARG A N 1
ATOM 988 C CA . ARG A 1 123 ? 10.719 3.822 -4.103 1.00 97.81 123 ARG A CA 1
ATOM 989 C C . ARG A 1 123 ? 9.851 3.282 -5.230 1.00 97.81 123 ARG A C 1
ATOM 991 O O . ARG A 1 123 ? 9.886 2.092 -5.536 1.00 97.81 123 ARG A O 1
ATOM 998 N N . TYR A 1 124 ? 9.079 4.173 -5.839 1.00 98.00 124 TYR A N 1
ATOM 999 C CA . TYR A 1 124 ? 8.360 3.883 -7.075 1.00 98.00 124 TYR A CA 1
ATOM 1000 C C . TYR A 1 124 ? 9.328 3.825 -8.256 1.00 98.00 124 TYR A C 1
ATOM 1002 O O . TYR A 1 124 ? 10.291 4.584 -8.300 1.00 98.00 124 TYR A O 1
ATOM 1010 N N . THR A 1 125 ? 9.064 2.955 -9.222 1.00 96.81 125 THR A N 1
ATOM 1011 C CA . THR A 1 125 ? 9.772 2.949 -10.515 1.00 96.81 125 THR A CA 1
ATOM 1012 C C . THR A 1 125 ? 9.059 3.792 -11.563 1.00 96.81 125 THR A C 1
ATOM 1014 O O . THR A 1 125 ? 9.693 4.285 -12.494 1.00 96.81 125 THR A O 1
ATOM 1017 N N . ASN A 1 126 ? 7.764 4.041 -11.369 1.00 96.06 126 ASN A N 1
ATOM 1018 C CA . ASN A 1 126 ? 6.940 4.849 -12.256 1.00 96.06 126 ASN A CA 1
ATOM 1019 C C . ASN A 1 126 ? 6.601 6.184 -11.595 1.00 96.06 126 ASN A C 1
ATOM 1021 O O . ASN A 1 126 ? 6.402 6.213 -10.389 1.00 96.06 126 ASN A O 1
ATOM 1025 N N . ASP A 1 127 ? 6.461 7.258 -12.377 1.00 96.44 127 ASP A N 1
ATOM 1026 C CA . ASP A 1 127 ? 5.874 8.526 -11.898 1.00 96.44 127 ASP A CA 1
ATOM 1027 C C . ASP A 1 127 ? 4.346 8.538 -11.987 1.00 96.44 127 ASP A C 1
ATOM 1029 O O . ASP A 1 127 ? 3.688 9.371 -11.368 1.00 96.44 127 ASP A O 1
ATOM 1033 N N . ILE A 1 128 ? 3.775 7.641 -12.789 1.00 96.50 128 ILE A N 1
ATOM 1034 C CA . ILE A 1 128 ? 2.356 7.620 -13.122 1.00 96.50 128 ILE A CA 1
ATOM 1035 C C . ILE A 1 128 ? 1.820 6.207 -12.926 1.00 96.50 128 ILE A C 1
ATOM 1037 O O . ILE A 1 128 ? 2.412 5.231 -13.397 1.00 96.50 128 ILE A O 1
ATOM 1041 N N . ILE A 1 129 ? 0.679 6.100 -12.251 1.00 97.12 129 ILE A N 1
ATOM 1042 C CA . ILE A 1 129 ? -0.058 4.849 -12.068 1.00 97.12 129 ILE A CA 1
ATOM 1043 C C . ILE A 1 129 ? -1.543 5.049 -12.371 1.00 97.12 129 ILE A C 1
ATOM 1045 O O . ILE A 1 129 ? -2.074 6.144 -12.229 1.00 97.12 129 ILE A O 1
ATOM 1049 N N . PHE A 1 130 ? -2.240 3.986 -12.762 1.00 97.69 130 PHE A N 1
ATOM 1050 C CA . PHE A 1 130 ? -3.697 4.006 -12.919 1.00 97.69 130 PHE A CA 1
ATOM 1051 C C . PHE A 1 130 ? -4.399 3.696 -11.595 1.00 97.69 130 PHE A C 1
ATOM 1053 O O . PHE A 1 130 ? -3.903 2.874 -10.828 1.00 97.69 130 PHE A O 1
ATOM 1060 N N . ALA A 1 131 ? -5.583 4.275 -11.372 1.00 97.81 131 ALA A N 1
ATOM 1061 C CA . ALA A 1 131 ? -6.411 4.057 -10.178 1.00 97.81 131 ALA A CA 1
ATOM 1062 C C . ALA A 1 131 ? -6.994 2.632 -10.022 1.00 97.81 131 ALA A C 1
ATOM 1064 O O . ALA A 1 131 ? -7.664 2.351 -9.028 1.00 97.81 131 ALA A O 1
ATOM 1065 N N . HIS A 1 132 ? -6.759 1.734 -10.981 1.00 98.00 132 HIS A N 1
ATOM 1066 C CA . HIS A 1 132 ? -7.277 0.364 -10.997 1.00 98.00 132 HIS A CA 1
ATOM 1067 C C . HIS A 1 132 ? -6.134 -0.637 -11.134 1.00 98.00 132 HIS A C 1
ATOM 1069 O O . HIS A 1 132 ? -5.111 -0.331 -11.750 1.00 98.00 132 HIS A O 1
ATOM 1075 N N . PHE A 1 133 ? -6.301 -1.831 -10.574 1.00 97.00 133 PHE A N 1
ATOM 1076 C CA . PHE A 1 133 ? -5.423 -2.986 -10.750 1.00 97.00 133 PHE A CA 1
ATOM 1077 C C . PHE A 1 133 ? -5.631 -3.652 -12.124 1.00 97.00 133 PHE A C 1
ATOM 1079 O O . PHE A 1 133 ? -6.437 -3.196 -12.931 1.00 97.00 133 PHE A O 1
ATOM 1086 N N . GLN A 1 134 ? -4.813 -4.658 -12.459 1.00 94.25 134 GLN A N 1
ATOM 1087 C CA . GLN A 1 134 ? -4.892 -5.335 -13.768 1.00 94.25 134 GLN A CA 1
ATOM 1088 C C . GLN A 1 134 ? -6.179 -6.148 -13.933 1.00 94.25 134 GLN A C 1
ATOM 1090 O O . GLN A 1 134 ? -6.668 -6.284 -15.044 1.00 94.25 134 GLN A O 1
ATOM 1095 N N . ASP A 1 135 ? -6.731 -6.634 -12.826 1.00 94.81 135 ASP A N 1
ATOM 1096 C CA . ASP A 1 135 ? -8.021 -7.321 -12.727 1.00 94.81 135 ASP A CA 1
ATOM 1097 C C . ASP A 1 135 ? -9.225 -6.355 -12.771 1.00 94.81 135 ASP A C 1
ATOM 1099 O O . ASP A 1 135 ? -10.367 -6.786 -12.655 1.00 94.81 135 ASP A O 1
ATOM 1103 N N . GLY A 1 136 ? -8.986 -5.046 -12.911 1.00 96.69 136 GLY A N 1
ATOM 1104 C CA . GLY A 1 136 ? -10.023 -4.015 -12.892 1.00 96.69 136 GLY A CA 1
ATOM 1105 C C . GLY A 1 136 ? -10.442 -3.562 -11.492 1.00 96.69 136 GLY A C 1
ATOM 1106 O O . GLY A 1 136 ? -11.227 -2.622 -11.379 1.00 96.69 136 GLY A O 1
ATOM 1107 N N . THR A 1 137 ? -9.900 -4.146 -10.420 1.00 96.69 137 THR A N 1
ATOM 1108 C CA . THR A 1 137 ? -10.253 -3.756 -9.050 1.00 96.69 137 THR A CA 1
ATOM 1109 C C . THR A 1 137 ? -9.797 -2.315 -8.764 1.00 96.69 137 THR A C 1
ATOM 1111 O O . THR A 1 137 ? -8.632 -1.981 -9.006 1.00 96.69 137 THR A O 1
ATOM 1114 N N . PRO A 1 138 ? -10.653 -1.422 -8.228 1.00 97.81 138 PRO A N 1
ATOM 1115 C CA . PRO A 1 138 ? -10.236 -0.070 -7.864 1.00 97.81 138 PRO A CA 1
ATOM 1116 C C . PRO A 1 138 ? -9.257 -0.077 -6.684 1.00 97.81 138 PRO A C 1
ATOM 1118 O O . PRO A 1 138 ? -9.528 -0.679 -5.644 1.00 97.81 138 PRO A O 1
ATOM 1121 N N . MET A 1 139 ? -8.167 0.687 -6.775 1.00 97.88 139 MET A N 1
ATOM 1122 C CA . MET A 1 139 ? -7.207 0.846 -5.671 1.00 97.88 139 MET A CA 1
ATOM 1123 C C . MET A 1 139 ? -7.870 1.346 -4.386 1.00 97.88 139 MET A C 1
ATOM 1125 O O . MET A 1 139 ? -7.506 0.929 -3.287 1.00 97.88 139 MET A O 1
ATOM 1129 N N . PHE A 1 140 ? -8.862 2.227 -4.526 1.00 98.38 140 PHE A N 1
ATOM 1130 C CA . PHE A 1 140 ? -9.640 2.744 -3.407 1.00 98.38 140 PHE A CA 1
ATOM 1131 C C . PHE A 1 140 ? -10.453 1.652 -2.691 1.00 98.38 140 PHE A C 1
ATOM 1133 O O . PHE A 1 140 ? -10.559 1.682 -1.466 1.00 98.38 140 PHE A O 1
ATOM 1140 N N . ALA A 1 141 ? -10.988 0.671 -3.426 1.00 98.12 141 ALA A N 1
ATOM 1141 C CA . ALA A 1 141 ? -11.720 -0.448 -2.834 1.00 98.12 141 ALA A CA 1
ATOM 1142 C C . ALA A 1 141 ? -10.782 -1.306 -1.977 1.00 98.12 141 ALA A C 1
ATOM 1144 O O . ALA A 1 141 ? -11.029 -1.484 -0.787 1.00 98.12 141 ALA A O 1
ATOM 1145 N N . THR A 1 142 ? -9.632 -1.703 -2.530 1.00 97.81 142 THR A N 1
ATOM 1146 C CA . THR A 1 142 ? -8.607 -2.453 -1.790 1.00 97.81 142 THR A CA 1
ATOM 1147 C C . THR A 1 142 ? -8.085 -1.685 -0.576 1.00 97.81 142 THR A C 1
ATOM 1149 O O . THR A 1 142 ? -7.915 -2.268 0.491 1.00 97.81 142 THR A O 1
ATOM 1152 N N . PHE A 1 143 ? -7.875 -0.369 -0.696 1.00 98.50 143 PHE A N 1
ATOM 1153 C CA . PHE A 1 143 ? -7.512 0.480 0.440 1.00 98.50 143 PHE A CA 1
ATOM 1154 C C . PHE A 1 143 ? -8.541 0.382 1.571 1.00 98.50 143 PHE A C 1
ATOM 1156 O O . PHE A 1 143 ? -8.165 0.127 2.714 1.00 98.50 143 PHE A O 1
ATOM 1163 N N . LYS A 1 144 ? -9.834 0.530 1.257 1.00 98.25 144 LYS A N 1
ATOM 1164 C CA . LYS A 1 144 ? -10.912 0.398 2.243 1.00 98.25 144 LYS A CA 1
ATOM 1165 C C . LYS A 1 144 ? -10.951 -0.992 2.860 1.00 98.25 144 LYS A C 1
ATOM 1167 O O . LYS A 1 144 ? -11.062 -1.111 4.077 1.00 98.25 144 LYS A O 1
ATOM 1172 N N . ASP A 1 145 ? -10.867 -2.035 2.047 1.00 98.00 145 ASP A N 1
ATOM 1173 C CA . ASP A 1 145 ? -10.999 -3.401 2.542 1.00 98.00 145 ASP A CA 1
ATOM 1174 C C . ASP A 1 145 ? -9.860 -3.777 3.491 1.00 98.00 145 ASP A C 1
ATOM 1176 O O . ASP A 1 145 ? -10.103 -4.434 4.502 1.00 98.00 145 ASP A O 1
ATOM 1180 N N . ILE A 1 146 ? -8.645 -3.286 3.242 1.00 97.75 146 ILE A N 1
ATOM 1181 C CA . ILE A 1 146 ? -7.531 -3.439 4.182 1.00 97.75 146 ILE A CA 1
ATOM 1182 C C . ILE A 1 146 ? -7.742 -2.564 5.426 1.00 97.75 146 ILE A C 1
ATOM 1184 O O . ILE A 1 146 ? -7.584 -3.049 6.545 1.00 97.75 146 ILE A O 1
ATOM 1188 N N . LEU A 1 147 ? -8.132 -1.295 5.256 1.00 97.88 147 LEU A N 1
ATOM 1189 C CA . LEU A 1 147 ? -8.328 -0.3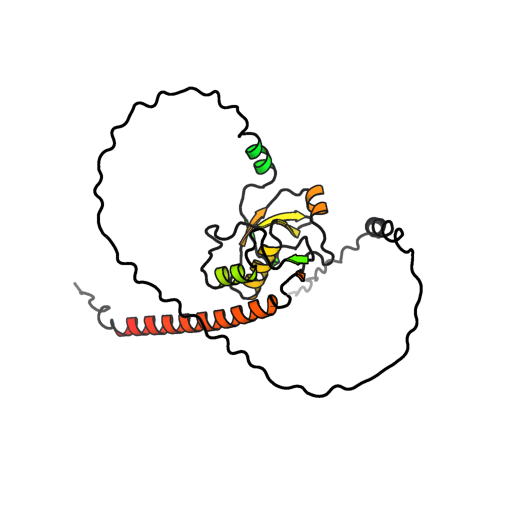45 6.359 1.00 97.88 147 LEU A CA 1
ATOM 1190 C C . LEU A 1 147 ? -9.361 -0.848 7.385 1.00 97.88 147 LEU A C 1
ATOM 1192 O O . LEU A 1 147 ? -9.151 -0.732 8.591 1.00 97.88 147 LEU A O 1
ATOM 1196 N N . PHE A 1 148 ? -10.451 -1.456 6.912 1.00 96.94 148 PHE A N 1
ATOM 1197 C CA . PHE A 1 148 ? -11.501 -2.046 7.750 1.00 96.94 148 PHE A CA 1
ATOM 1198 C C . PHE A 1 148 ? -11.250 -3.516 8.125 1.00 96.94 148 PHE A C 1
ATOM 1200 O O . PHE A 1 148 ? -12.104 -4.133 8.758 1.00 96.94 148 PHE A O 1
ATOM 1207 N N . GLY A 1 149 ? -10.101 -4.090 7.752 1.00 95.69 149 GLY A N 1
ATOM 1208 C CA . GLY A 1 149 ? -9.718 -5.458 8.114 1.00 95.69 149 GLY A CA 1
ATOM 1209 C C . GLY A 1 149 ? -10.508 -6.568 7.410 1.00 95.69 149 GLY A C 1
ATOM 1210 O O . GLY A 1 149 ? -10.469 -7.712 7.858 1.00 95.69 149 GLY A O 1
ATOM 1211 N N . ARG A 1 150 ? -11.208 -6.257 6.311 1.00 96.50 150 ARG A N 1
ATOM 1212 C CA . ARG A 1 150 ? -11.884 -7.248 5.452 1.00 96.50 150 ARG A CA 1
ATOM 1213 C C . ARG A 1 150 ? -10.880 -8.080 4.663 1.00 96.50 150 ARG A C 1
ATOM 1215 O O . ARG A 1 150 ? -11.110 -9.259 4.428 1.00 96.50 150 ARG A O 1
ATOM 1222 N N . VAL A 1 151 ? -9.758 -7.465 4.289 1.00 96.06 151 VAL A N 1
ATOM 1223 C CA . VAL A 1 151 ? -8.613 -8.129 3.663 1.00 96.06 151 VAL A CA 1
ATOM 1224 C C . VAL A 1 151 ? -7.424 -8.055 4.609 1.00 96.06 151 VAL A C 1
ATOM 1226 O O . VAL A 1 151 ? -7.049 -6.984 5.083 1.00 96.06 151 VAL A O 1
ATOM 1229 N N . GLN A 1 152 ? -6.810 -9.206 4.873 1.00 93.19 152 GLN A N 1
ATOM 1230 C CA . GLN A 1 152 ? -5.698 -9.315 5.809 1.00 93.19 152 GLN A CA 1
ATOM 1231 C C . GLN A 1 152 ? -4.394 -9.588 5.063 1.00 93.19 152 GLN A C 1
ATOM 1233 O O . GLN A 1 152 ? -4.216 -10.633 4.439 1.00 93.19 152 GLN A O 1
ATOM 1238 N N . ILE A 1 153 ? -3.454 -8.648 5.172 1.00 92.69 153 ILE A N 1
ATOM 1239 C CA . ILE A 1 153 ? -2.152 -8.709 4.491 1.00 92.69 153 ILE A CA 1
ATOM 1240 C C . ILE A 1 153 ? -1.351 -9.941 4.944 1.00 92.69 153 ILE A C 1
ATOM 1242 O O . ILE A 1 153 ? -0.748 -10.626 4.123 1.00 92.69 153 ILE A O 1
ATOM 1246 N N . LYS A 1 154 ? -1.377 -10.253 6.249 1.00 87.50 154 LYS A N 1
ATOM 1247 C CA . LYS A 1 154 ? -0.601 -11.350 6.853 1.00 87.50 154 LYS A CA 1
ATOM 1248 C C . LYS A 1 154 ? -0.946 -12.727 6.274 1.00 87.50 154 LYS A C 1
ATOM 1250 O O . LYS A 1 154 ? -0.070 -13.577 6.194 1.00 87.50 154 LYS A O 1
ATOM 1255 N N . TYR A 1 155 ? -2.199 -12.937 5.875 1.00 87.06 155 TYR A N 1
ATOM 1256 C CA . TYR A 1 155 ? -2.691 -14.229 5.387 1.00 87.06 155 TYR A CA 1
ATOM 1257 C C . TYR A 1 155 ? -2.731 -14.307 3.856 1.00 87.06 155 TYR A C 1
ATOM 1259 O O . TYR A 1 155 ? -3.482 -15.097 3.298 1.00 87.06 155 TYR A O 1
ATOM 1267 N N . GLY A 1 156 ? -1.957 -13.463 3.167 1.00 87.75 156 GLY A N 1
ATOM 1268 C CA . GLY A 1 156 ? -1.881 -13.482 1.706 1.00 87.75 156 GLY A CA 1
ATOM 1269 C C . GLY A 1 156 ? -3.093 -12.868 1.004 1.00 87.75 156 GLY A C 1
ATOM 1270 O O . GLY A 1 156 ? -3.230 -13.024 -0.203 1.00 87.75 156 GLY A O 1
ATOM 1271 N N . GLY A 1 157 ? -3.949 -12.124 1.717 1.00 89.75 157 GLY A N 1
ATOM 1272 C CA . GLY A 1 157 ? -5.091 -11.432 1.107 1.00 89.75 157 GLY A CA 1
ATOM 1273 C C . GLY A 1 157 ? -4.687 -10.336 0.112 1.00 89.75 157 GLY A C 1
ATOM 1274 O O . GLY A 1 157 ? -5.499 -9.902 -0.698 1.00 89.75 157 GLY A O 1
ATOM 1275 N N . VAL A 1 158 ? -3.426 -9.897 0.154 1.00 91.62 158 VAL A N 1
ATOM 1276 C CA . VAL A 1 158 ? -2.810 -9.051 -0.871 1.00 91.62 158 VAL A CA 1
ATOM 1277 C C . VAL A 1 158 ? -1.479 -9.688 -1.256 1.00 91.62 158 VAL A C 1
ATOM 1279 O O . VAL A 1 158 ? -0.688 -9.977 -0.352 1.00 91.62 158 VAL A O 1
ATOM 1282 N N . PRO A 1 159 ? -1.182 -9.886 -2.554 1.00 92.94 159 PRO A N 1
ATOM 1283 C CA . PRO A 1 159 ? 0.084 -10.491 -2.931 1.00 92.94 159 PRO A CA 1
ATOM 1284 C C . PRO A 1 159 ? 1.270 -9.588 -2.523 1.00 92.94 159 PRO A C 1
ATOM 1286 O O . PRO A 1 159 ? 1.130 -8.354 -2.560 1.00 92.94 159 PRO A O 1
ATOM 1289 N N . PRO A 1 160 ? 2.440 -10.159 -2.175 1.00 94.88 160 PRO A N 1
ATOM 1290 C CA . PRO A 1 160 ? 3.637 -9.397 -1.809 1.00 94.88 160 PRO A CA 1
ATOM 1291 C C . PRO A 1 160 ? 4.140 -8.489 -2.933 1.00 94.88 160 PRO A C 1
ATOM 1293 O O . PRO A 1 160 ? 3.914 -8.758 -4.116 1.00 94.88 160 PRO A O 1
ATOM 1296 N N . ILE A 1 161 ? 4.839 -7.414 -2.571 1.00 96.12 161 ILE A N 1
ATOM 1297 C CA . ILE A 1 161 ? 5.426 -6.491 -3.551 1.00 96.12 161 ILE A CA 1
ATOM 1298 C C . ILE A 1 161 ? 6.780 -7.001 -4.047 1.00 96.12 161 ILE A C 1
ATOM 1300 O O . ILE A 1 161 ? 7.629 -7.388 -3.251 1.00 96.12 161 ILE A O 1
ATOM 1304 N N . GLU A 1 162 ? 6.944 -6.940 -5.368 1.00 95.56 162 GLU A N 1
ATOM 1305 C CA . GLU A 1 162 ? 8.174 -7.120 -6.143 1.00 95.56 162 GLU A CA 1
ATOM 1306 C C . GLU A 1 162 ? 9.214 -6.024 -5.872 1.00 95.56 162 GLU A C 1
ATOM 1308 O O . GLU A 1 162 ? 8.945 -4.917 -6.340 1.00 95.56 162 GLU A O 1
ATOM 1313 N N . VAL A 1 163 ? 10.358 -6.233 -5.202 1.00 96.00 163 VAL A N 1
ATOM 1314 C CA . VAL A 1 163 ? 11.410 -5.185 -5.121 1.00 96.00 163 VAL A CA 1
ATOM 1315 C C . VAL A 1 163 ? 12.789 -5.646 -5.560 1.00 96.00 163 VAL A C 1
ATOM 1317 O O . VAL A 1 163 ? 13.140 -6.809 -5.412 1.00 96.00 163 VAL A O 1
ATOM 1320 N N . MET A 1 164 ? 13.602 -4.694 -6.012 1.00 94.94 164 MET A N 1
ATOM 1321 C CA . MET A 1 164 ? 15.043 -4.845 -6.215 1.00 94.94 164 MET A CA 1
ATOM 1322 C C . MET A 1 164 ? 15.799 -3.815 -5.384 1.00 94.94 164 MET A C 1
ATOM 1324 O O . MET A 1 164 ? 15.368 -2.666 -5.254 1.00 94.94 164 MET A O 1
ATOM 1328 N N . LYS A 1 165 ? 16.947 -4.216 -4.840 1.00 94.38 165 LYS A N 1
ATOM 1329 C CA . LYS A 1 165 ? 17.858 -3.315 -4.135 1.00 94.38 165 LYS A CA 1
ATOM 1330 C C . LYS A 1 165 ? 18.906 -2.768 -5.108 1.00 94.38 165 LYS A C 1
ATOM 1332 O O . LYS A 1 165 ? 19.609 -3.547 -5.739 1.00 94.38 165 LYS A O 1
ATOM 1337 N N . ASN A 1 166 ? 19.030 -1.446 -5.195 1.00 92.06 166 ASN A N 1
ATOM 1338 C CA . ASN A 1 166 ? 20.058 -0.744 -5.966 1.00 92.06 166 ASN A CA 1
A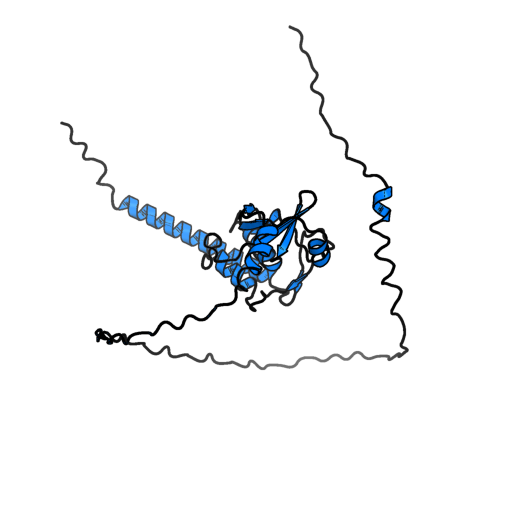TOM 1339 C C . ASN A 1 166 ? 20.647 0.396 -5.126 1.00 92.06 166 ASN A C 1
ATOM 1341 O O . ASN A 1 166 ? 19.884 1.203 -4.599 1.00 92.06 166 ASN A O 1
ATOM 1345 N N . GLU A 1 167 ? 21.973 0.458 -4.975 1.00 88.94 167 GLU A N 1
ATOM 1346 C CA . GLU A 1 167 ? 22.676 1.510 -4.212 1.00 88.94 167 GLU A CA 1
ATOM 1347 C C . GLU A 1 167 ? 22.046 1.815 -2.832 1.00 88.94 167 GLU A C 1
ATOM 1349 O O . GLU A 1 167 ? 21.847 2.964 -2.443 1.00 88.94 167 GLU A O 1
ATOM 1354 N N . ASN A 1 168 ? 21.697 0.767 -2.074 1.00 92.25 168 ASN A N 1
ATOM 1355 C CA . ASN A 1 168 ? 21.015 0.835 -0.766 1.00 92.25 168 ASN A CA 1
ATOM 1356 C C . ASN A 1 168 ? 19.560 1.335 -0.773 1.00 92.25 168 ASN A C 1
ATOM 1358 O O . ASN A 1 168 ? 18.948 1.445 0.291 1.00 92.25 168 ASN A O 1
ATOM 1362 N N . LEU A 1 169 ? 18.974 1.574 -1.941 1.00 95.31 169 LEU A N 1
ATOM 1363 C CA . LEU A 1 169 ? 17.563 1.899 -2.106 1.00 95.31 169 LEU A CA 1
ATOM 1364 C C . LEU A 1 169 ? 16.792 0.685 -2.623 1.00 95.31 169 LEU A C 1
ATOM 1366 O O . LEU A 1 169 ? 17.286 -0.072 -3.453 1.00 95.31 169 LEU A O 1
ATOM 1370 N N . TYR A 1 170 ? 15.558 0.517 -2.151 1.00 96.69 170 TYR A N 1
ATOM 1371 C CA . TYR A 1 170 ? 14.650 -0.505 -2.665 1.00 96.69 170 TYR A CA 1
ATOM 1372 C C . TYR A 1 170 ? 13.686 0.120 -3.662 1.00 96.69 170 TYR A C 1
ATOM 1374 O O . TYR A 1 170 ? 12.994 1.084 -3.335 1.00 96.69 170 TYR A O 1
ATOM 1382 N N . TRP A 1 171 ? 13.625 -0.447 -4.859 1.00 96.88 171 TRP A N 1
ATOM 1383 C CA . TRP A 1 171 ? 12.776 -0.004 -5.958 1.00 96.88 171 TRP A CA 1
ATOM 1384 C C . TRP A 1 171 ? 11.732 -1.069 -6.249 1.00 96.88 171 TRP A C 1
ATOM 1386 O O . TRP A 1 171 ? 12.054 -2.253 -6.325 1.00 96.88 171 TRP A O 1
ATOM 1396 N N . VAL A 1 172 ? 10.476 -0.661 -6.403 1.00 96.56 172 VAL A N 1
ATOM 1397 C CA . VAL A 1 172 ? 9.403 -1.589 -6.766 1.00 96.56 172 VAL A CA 1
ATOM 1398 C C . VAL A 1 172 ? 9.522 -2.005 -8.229 1.00 96.56 172 VAL A C 1
ATOM 1400 O O . VAL A 1 172 ? 9.475 -1.174 -9.124 1.00 96.56 172 VAL A O 1
ATOM 1403 N N . VAL A 1 173 ? 9.627 -3.298 -8.489 1.00 94.25 173 VAL A N 1
ATOM 1404 C CA . VAL A 1 173 ? 9.601 -3.860 -9.847 1.00 94.25 173 VAL A CA 1
ATOM 1405 C C . VAL A 1 173 ? 8.165 -4.177 -10.236 1.00 94.25 173 VAL A C 1
ATOM 1407 O O . VAL A 1 173 ? 7.662 -3.734 -11.265 1.00 94.25 173 VAL A O 1
ATOM 1410 N N . ASN A 1 174 ? 7.454 -4.859 -9.337 1.00 94.06 174 ASN A N 1
ATOM 1411 C CA . ASN A 1 174 ? 6.058 -5.222 -9.514 1.00 94.06 174 ASN A CA 1
ATOM 1412 C C . ASN A 1 174 ? 5.232 -4.747 -8.318 1.00 94.06 174 ASN A C 1
ATOM 1414 O O . ASN A 1 174 ? 5.548 -5.026 -7.163 1.00 94.06 174 ASN A O 1
ATOM 1418 N N . GLY A 1 175 ? 4.123 -4.063 -8.602 1.00 96.25 175 GLY A N 1
ATOM 1419 C CA . GLY A 1 175 ? 3.182 -3.627 -7.574 1.00 96.25 175 GLY A CA 1
ATOM 1420 C C . GLY A 1 175 ? 3.239 -2.144 -7.213 1.00 96.25 175 GLY A C 1
ATOM 1421 O O . GLY A 1 175 ? 2.833 -1.804 -6.109 1.00 96.25 175 GLY A O 1
ATOM 1422 N N . ASN A 1 176 ? 3.637 -1.245 -8.125 1.00 97.69 176 ASN A N 1
ATOM 1423 C CA . ASN A 1 176 ? 3.562 0.217 -7.919 1.00 97.69 176 ASN A CA 1
ATOM 1424 C C . ASN A 1 176 ? 2.201 0.679 -7.335 1.00 97.69 176 ASN A C 1
ATOM 1426 O O . ASN A 1 176 ? 2.151 1.448 -6.378 1.00 97.69 176 ASN A O 1
ATOM 1430 N N . ARG A 1 177 ? 1.082 0.150 -7.853 1.00 97.94 177 ARG A N 1
ATOM 1431 C CA . ARG A 1 177 ? -0.280 0.435 -7.351 1.00 97.94 177 ARG A CA 1
ATOM 1432 C C . ARG A 1 177 ? -0.513 -0.074 -5.921 1.00 97.94 177 ARG A C 1
ATOM 1434 O O . ARG A 1 177 ? -1.097 0.631 -5.104 1.00 97.94 177 ARG A O 1
ATOM 1441 N N . ARG A 1 178 ? -0.010 -1.272 -5.592 1.00 97.88 178 ARG A N 1
ATOM 1442 C CA . ARG A 1 178 ? -0.072 -1.839 -4.230 1.00 97.88 178 ARG A CA 1
ATOM 1443 C C . ARG A 1 178 ? 0.771 -1.008 -3.262 1.00 97.88 178 ARG A C 1
ATOM 1445 O O . ARG A 1 178 ? 0.302 -0.689 -2.175 1.00 97.88 178 ARG A O 1
ATOM 1452 N N . LEU A 1 179 ? 1.960 -0.574 -3.687 1.00 98.44 179 LEU A N 1
ATOM 1453 C CA . LEU A 1 179 ? 2.821 0.307 -2.899 1.00 98.44 179 LEU A CA 1
ATOM 1454 C C . LEU A 1 179 ? 2.117 1.627 -2.563 1.00 98.44 179 LEU A C 1
ATOM 1456 O O . LEU A 1 179 ? 2.216 2.093 -1.431 1.00 98.44 179 LEU A O 1
ATOM 1460 N N . TYR A 1 180 ? 1.363 2.198 -3.508 1.00 98.56 180 TYR A N 1
ATOM 1461 C CA . TYR A 1 180 ? 0.564 3.400 -3.257 1.00 98.56 180 TYR A CA 1
ATOM 1462 C C . TYR A 1 180 ? -0.491 3.194 -2.176 1.00 98.56 180 TYR A C 1
ATOM 1464 O O . TYR A 1 180 ? -0.604 4.011 -1.260 1.00 98.56 180 TYR A O 1
ATOM 1472 N N . VAL A 1 181 ? -1.228 2.085 -2.239 1.00 98.44 181 VAL A N 1
ATOM 1473 C CA . VAL A 1 181 ? -2.204 1.728 -1.203 1.00 98.44 181 VAL A CA 1
ATOM 1474 C C . VAL A 1 181 ? -1.512 1.582 0.156 1.00 98.44 181 VAL A C 1
ATOM 1476 O O . VAL A 1 181 ? -1.928 2.214 1.126 1.00 98.44 181 VAL A O 1
ATOM 1479 N N . PHE A 1 182 ? -0.411 0.832 0.230 1.00 98.50 182 PHE A N 1
ATOM 1480 C CA . PHE A 1 182 ? 0.298 0.605 1.489 1.00 98.50 182 PHE A CA 1
ATOM 1481 C C . PHE A 1 182 ? 0.943 1.862 2.073 1.00 98.50 182 PHE A C 1
ATOM 1483 O O . PHE A 1 182 ? 0.880 2.055 3.283 1.00 98.50 182 PHE A O 1
ATOM 1490 N N . LYS A 1 183 ? 1.504 2.760 1.254 1.00 98.62 183 LYS A N 1
ATOM 1491 C CA . LYS A 1 183 ? 2.023 4.045 1.750 1.00 98.62 183 LYS A CA 1
ATOM 1492 C C . LYS A 1 183 ? 0.918 4.904 2.360 1.00 98.62 183 LYS A C 1
ATOM 1494 O O . LYS A 1 183 ? 1.154 5.547 3.376 1.00 98.62 183 LYS A O 1
ATOM 1499 N N . ASN A 1 184 ? -0.286 4.910 1.786 1.00 98.38 184 ASN A N 1
ATOM 1500 C CA . ASN A 1 184 ? -1.412 5.641 2.375 1.00 98.38 184 ASN A CA 1
ATOM 1501 C C . ASN A 1 184 ? -1.932 4.985 3.664 1.00 98.38 184 ASN A C 1
ATOM 1503 O O . ASN A 1 184 ? -2.264 5.697 4.610 1.00 98.38 184 ASN A O 1
ATOM 1507 N N . LEU A 1 185 ? -1.918 3.651 3.753 1.00 98.44 185 LEU A N 1
ATOM 1508 C CA . LEU A 1 185 ? -2.227 2.932 4.996 1.00 98.44 185 LEU A CA 1
ATOM 1509 C C . LEU A 1 185 ? -1.175 3.172 6.093 1.00 98.44 185 LEU A C 1
ATOM 1511 O O . LEU A 1 185 ? -1.528 3.295 7.266 1.00 98.44 185 LEU A O 1
ATOM 1515 N N . GLU A 1 186 ? 0.108 3.276 5.734 1.00 98.50 186 GLU A N 1
ATOM 1516 C CA . GLU A 1 186 ? 1.174 3.630 6.681 1.00 98.50 186 GLU A CA 1
ATOM 1517 C C . GLU A 1 186 ? 0.998 5.061 7.195 1.00 98.50 186 GLU A C 1
ATOM 1519 O O . GLU A 1 186 ? 1.047 5.288 8.403 1.00 98.50 186 GLU A O 1
ATOM 1524 N N . LYS A 1 187 ? 0.716 6.024 6.304 1.00 98.00 187 LYS A N 1
ATOM 1525 C CA . LYS A 1 187 ? 0.485 7.431 6.678 1.00 98.00 187 LYS A CA 1
ATOM 1526 C C . LYS A 1 187 ? -0.612 7.592 7.732 1.00 98.00 187 LYS A C 1
ATOM 1528 O O . LYS A 1 187 ? -0.507 8.468 8.586 1.00 98.00 187 LYS A O 1
ATOM 1533 N N . CYS A 1 188 ? -1.669 6.778 7.683 1.00 97.38 188 CYS A N 1
ATOM 1534 C CA . CYS A 1 188 ? -2.752 6.846 8.665 1.00 97.38 188 CYS A CA 1
ATOM 1535 C C . CYS A 1 188 ? -2.543 5.952 9.899 1.00 97.38 188 CYS A C 1
ATOM 1537 O O . CYS A 1 188 ? -3.412 5.946 10.773 1.00 97.38 188 CYS A O 1
ATOM 1539 N N . GLY A 1 189 ? -1.426 5.219 9.981 1.00 97.50 189 GLY A N 1
ATOM 1540 C CA . GLY A 1 189 ? -1.102 4.317 11.087 1.00 97.50 189 GLY A CA 1
ATOM 1541 C C . GLY A 1 189 ? -1.892 3.005 11.082 1.00 97.50 189 GLY A C 1
ATOM 1542 O O . GLY A 1 189 ? -1.987 2.350 12.118 1.00 97.50 189 GLY A O 1
ATOM 1543 N N . ALA A 1 190 ? -2.493 2.625 9.949 1.00 97.00 190 ALA A N 1
ATOM 1544 C CA . ALA A 1 190 ? -3.222 1.361 9.833 1.00 97.00 190 ALA A CA 1
ATOM 1545 C C . ALA A 1 190 ? -2.270 0.161 9.709 1.00 97.00 190 ALA A C 1
ATOM 1547 O O . ALA A 1 190 ? -2.588 -0.926 10.187 1.00 97.00 190 ALA A O 1
ATOM 1548 N N . ILE A 1 191 ? -1.100 0.364 9.094 1.00 97.44 191 ILE A N 1
ATOM 1549 C CA . ILE A 1 191 ? -0.040 -0.642 8.976 1.00 97.44 191 ILE A CA 1
ATOM 1550 C C . ILE A 1 191 ? 1.326 -0.010 9.253 1.00 97.44 191 ILE A C 1
ATOM 1552 O O . ILE A 1 191 ? 1.523 1.178 9.013 1.00 97.44 191 ILE A O 1
ATOM 1556 N N . THR A 1 192 ? 2.284 -0.824 9.692 1.00 97.81 192 THR A N 1
ATOM 1557 C CA . THR A 1 192 ? 3.690 -0.405 9.856 1.00 97.81 192 THR A CA 1
ATOM 1558 C C . THR A 1 192 ? 4.599 -1.105 8.851 1.00 97.81 192 THR A C 1
ATOM 1560 O O . THR A 1 192 ? 5.490 -0.485 8.277 1.00 97.81 192 THR A O 1
ATOM 1563 N N . PHE A 1 193 ? 4.349 -2.393 8.616 1.00 97.06 193 PHE A N 1
ATOM 1564 C CA . PHE A 1 193 ? 5.140 -3.249 7.741 1.00 97.06 193 PHE A CA 1
ATOM 1565 C C . PHE A 1 193 ? 4.241 -3.976 6.744 1.00 97.06 193 PHE A C 1
ATOM 1567 O O . PHE A 1 193 ? 3.047 -4.164 6.989 1.00 97.06 193 PHE A O 1
ATOM 1574 N N . MET A 1 194 ? 4.829 -4.391 5.628 1.00 96.31 194 MET A N 1
ATOM 1575 C CA . MET A 1 194 ? 4.174 -5.192 4.601 1.00 96.31 194 MET A CA 1
ATOM 1576 C C . MET A 1 194 ? 5.130 -6.264 4.053 1.00 96.31 194 MET A C 1
ATOM 1578 O O . MET A 1 194 ? 6.349 -6.058 4.082 1.00 96.31 194 MET A O 1
ATOM 1582 N N . PRO A 1 195 ? 4.591 -7.376 3.522 1.00 95.62 195 PRO A N 1
ATOM 1583 C CA . PRO A 1 195 ? 5.381 -8.425 2.900 1.00 95.62 195 PRO A CA 1
ATOM 1584 C C . PRO A 1 195 ? 5.943 -7.966 1.553 1.00 95.62 195 PRO A C 1
ATOM 1586 O O . PRO A 1 195 ? 5.235 -7.436 0.690 1.00 95.62 195 PRO A O 1
ATOM 1589 N N . VAL A 1 196 ? 7.230 -8.219 1.371 1.00 96.31 196 VAL A N 1
ATOM 1590 C CA . VAL A 1 196 ? 8.009 -7.856 0.195 1.00 96.31 196 VAL A CA 1
ATOM 1591 C C . VAL A 1 196 ? 8.830 -9.059 -0.247 1.00 96.31 196 VAL A C 1
ATOM 1593 O O . VAL A 1 196 ? 9.431 -9.742 0.577 1.00 96.31 196 VAL A O 1
ATOM 1596 N N . LEU A 1 197 ? 8.859 -9.304 -1.551 1.00 95.56 197 LEU A N 1
ATOM 1597 C CA . LEU A 1 197 ? 9.735 -10.283 -2.176 1.00 95.56 197 LEU A CA 1
ATOM 1598 C C . LEU A 1 197 ? 10.929 -9.543 -2.775 1.00 95.56 197 LEU A C 1
ATOM 1600 O O . LEU A 1 197 ? 10.778 -8.711 -3.669 1.00 95.56 197 LEU A O 1
ATOM 1604 N N . GLU A 1 198 ? 12.124 -9.823 -2.262 1.00 94.31 198 GLU A N 1
ATOM 1605 C CA . GLU A 1 198 ? 13.347 -9.256 -2.822 1.00 94.31 198 GLU A CA 1
ATOM 1606 C C . GLU A 1 198 ? 13.833 -10.107 -3.997 1.00 94.31 198 GLU A C 1
ATOM 1608 O O . GLU A 1 198 ? 14.066 -11.315 -3.876 1.00 94.31 198 GLU A O 1
ATOM 1613 N N . ARG A 1 199 ? 13.993 -9.441 -5.136 1.00 91.31 199 ARG A N 1
ATOM 1614 C CA . ARG A 1 199 ? 14.582 -9.980 -6.352 1.00 91.31 199 ARG A CA 1
ATOM 1615 C C . ARG A 1 199 ? 16.051 -9.612 -6.424 1.00 91.31 199 ARG A C 1
ATOM 1617 O O . ARG A 1 199 ? 16.464 -8.542 -5.966 1.00 91.31 199 ARG A O 1
ATOM 1624 N N . ARG A 1 200 ? 16.832 -10.496 -7.042 1.00 90.06 200 ARG A N 1
ATOM 1625 C CA . ARG A 1 200 ? 18.200 -10.182 -7.446 1.00 90.06 200 ARG A CA 1
ATOM 1626 C C . ARG A 1 200 ? 18.176 -8.975 -8.371 1.00 90.06 200 ARG A C 1
ATOM 1628 O O . ARG A 1 200 ? 17.261 -8.818 -9.176 1.00 90.06 200 ARG A O 1
ATOM 1635 N N . PHE A 1 201 ? 19.170 -8.116 -8.208 1.00 88.75 201 PHE A N 1
ATOM 1636 C CA . PHE A 1 201 ? 19.293 -6.928 -9.030 1.00 88.75 201 PHE A CA 1
ATOM 1637 C C . PHE A 1 201 ? 19.537 -7.324 -10.492 1.00 88.75 201 PHE A C 1
ATOM 1639 O O . PHE A 1 201 ? 20.455 -8.092 -10.776 1.00 88.75 201 PHE A O 1
ATOM 1646 N N . ASP A 1 202 ? 18.714 -6.790 -11.392 1.00 89.38 202 ASP A N 1
ATOM 1647 C CA . ASP A 1 202 ? 18.844 -6.942 -12.839 1.00 89.38 202 ASP A CA 1
ATOM 1648 C C . ASP A 1 202 ? 18.782 -5.552 -13.482 1.00 89.38 202 ASP A C 1
ATOM 1650 O O . ASP A 1 202 ? 17.750 -4.873 -13.449 1.00 89.38 202 ASP A O 1
ATOM 1654 N N . THR A 1 203 ? 19.907 -5.126 -14.061 1.00 87.81 203 THR A N 1
ATOM 1655 C CA . THR A 1 203 ? 20.048 -3.821 -14.717 1.00 87.81 203 THR A CA 1
ATOM 1656 C C . THR A 1 203 ? 19.097 -3.670 -15.908 1.00 87.81 203 THR A C 1
ATOM 1658 O O . THR A 1 203 ? 18.534 -2.605 -16.134 1.00 87.81 203 THR A O 1
ATOM 1661 N N . VAL A 1 204 ? 18.863 -4.740 -16.668 1.00 89.00 204 VAL A N 1
ATOM 1662 C CA . VAL A 1 204 ? 18.005 -4.684 -17.858 1.00 89.00 204 VAL A CA 1
ATOM 1663 C C . VAL A 1 204 ? 16.543 -4.531 -17.453 1.00 89.00 204 VAL A C 1
ATOM 1665 O O . VAL A 1 204 ? 15.778 -3.825 -18.112 1.00 89.00 204 VAL A O 1
ATOM 1668 N N . GLU A 1 205 ? 16.129 -5.201 -16.382 1.00 85.25 205 GLU A N 1
ATOM 1669 C CA . GLU A 1 205 ? 14.765 -5.092 -15.874 1.00 85.25 205 GLU A CA 1
ATOM 1670 C C . GLU A 1 205 ? 14.518 -3.744 -15.202 1.00 85.25 205 GLU A C 1
ATOM 1672 O O . GLU A 1 205 ? 13.496 -3.110 -15.480 1.00 85.25 205 GLU A O 1
ATOM 1677 N N . ILE A 1 206 ? 15.455 -3.261 -14.379 1.00 84.69 206 ILE A N 1
ATOM 1678 C CA . ILE A 1 206 ? 15.287 -1.955 -13.744 1.00 84.69 206 ILE A CA 1
ATOM 1679 C C . ILE A 1 206 ? 15.175 -0.857 -14.805 1.00 84.69 206 ILE A C 1
ATOM 1681 O O . ILE A 1 206 ? 14.217 -0.094 -14.747 1.00 84.69 206 ILE A O 1
ATOM 1685 N N . ASP A 1 207 ? 16.023 -0.853 -15.838 1.00 86.94 207 ASP A N 1
ATOM 1686 C CA . ASP A 1 207 ? 15.991 0.150 -16.912 1.00 86.94 207 ASP A CA 1
ATOM 1687 C C . ASP A 1 207 ? 14.672 0.147 -17.703 1.00 86.94 207 ASP A C 1
ATOM 1689 O O . ASP A 1 207 ? 14.207 1.196 -18.152 1.00 86.94 207 ASP A O 1
ATOM 1693 N N . LYS A 1 208 ? 14.016 -1.014 -17.843 1.00 86.88 208 LYS A N 1
ATOM 1694 C CA . LYS A 1 208 ? 12.697 -1.122 -18.495 1.00 86.88 208 LYS A CA 1
ATOM 1695 C C . LYS A 1 208 ? 11.575 -0.504 -17.667 1.00 86.88 208 LYS A C 1
ATOM 1697 O O . LYS A 1 208 ? 10.621 0.034 -18.230 1.00 86.88 208 LYS A O 1
ATOM 1702 N N . HIS A 1 209 ? 11.653 -0.620 -16.345 1.00 82.88 209 HIS A N 1
ATOM 1703 C CA . HIS A 1 209 ? 10.607 -0.149 -15.438 1.00 82.88 209 HIS A CA 1
ATOM 1704 C C . HIS A 1 209 ? 10.840 1.281 -14.948 1.00 82.88 209 HIS A C 1
ATOM 1706 O O . HIS A 1 209 ? 9.884 1.968 -14.578 1.00 82.88 209 HIS A O 1
ATOM 1712 N N . PHE A 1 210 ? 12.088 1.750 -14.962 1.00 89.31 210 PHE A N 1
ATOM 1713 C CA . PHE A 1 210 ? 12.472 3.049 -14.435 1.00 89.31 210 PHE A CA 1
ATOM 1714 C C . PHE A 1 210 ? 12.015 4.183 -15.358 1.00 89.31 210 PHE A C 1
ATOM 1716 O O . PHE A 1 210 ? 12.692 4.597 -16.293 1.00 89.31 210 PHE A O 1
ATOM 1723 N N . SER A 1 211 ? 10.835 4.718 -15.067 1.00 89.00 211 SER A N 1
ATOM 1724 C CA . SER A 1 211 ? 10.275 5.896 -15.738 1.00 89.00 211 SER A CA 1
ATOM 1725 C C . SER A 1 211 ? 10.171 7.107 -14.810 1.00 89.00 211 SER A C 1
ATOM 1727 O O . SER A 1 211 ? 9.707 8.166 -15.233 1.00 89.00 211 SER A O 1
ATOM 1729 N N . THR A 1 212 ? 10.601 6.966 -13.551 1.00 91.25 212 THR A N 1
ATOM 1730 C CA . THR A 1 212 ? 10.488 8.023 -12.548 1.00 91.25 212 THR A CA 1
ATOM 1731 C C . THR A 1 212 ? 11.512 9.143 -12.728 1.00 91.25 212 THR A C 1
ATOM 1733 O O . THR A 1 212 ? 12.707 8.910 -12.898 1.00 91.25 212 THR A O 1
ATOM 1736 N N . ARG A 1 213 ? 11.044 10.389 -12.633 1.00 92.50 213 ARG A N 1
ATOM 1737 C CA . ARG A 1 213 ? 11.843 11.624 -12.636 1.00 92.50 213 ARG A CA 1
ATOM 1738 C C . ARG A 1 213 ? 11.988 12.223 -11.238 1.00 92.50 213 ARG A C 1
ATOM 1740 O O . ARG A 1 213 ? 12.778 13.142 -11.046 1.00 92.50 213 ARG A O 1
ATOM 1747 N N . ASN A 1 214 ? 11.245 11.710 -10.254 1.00 94.44 214 ASN A N 1
ATOM 1748 C CA . ASN A 1 214 ? 11.203 12.232 -8.884 1.00 94.44 214 ASN A CA 1
ATOM 1749 C C . ASN A 1 214 ? 11.921 11.337 -7.855 1.00 94.44 214 ASN A C 1
ATOM 1751 O O . ASN A 1 214 ? 11.659 11.433 -6.652 1.00 94.44 214 ASN A O 1
ATOM 1755 N N . MET A 1 215 ? 12.828 10.469 -8.319 1.00 94.00 215 MET A N 1
ATOM 1756 C CA . MET A 1 215 ? 13.532 9.474 -7.496 1.00 94.00 215 MET A CA 1
ATOM 1757 C C . MET A 1 215 ? 12.572 8.508 -6.782 1.00 94.00 215 MET A C 1
ATOM 1759 O O . MET A 1 215 ? 12.825 8.092 -5.648 1.00 94.00 215 MET A O 1
ATOM 1763 N N . GLY A 1 216 ? 11.431 8.199 -7.406 1.00 95.50 216 GLY A N 1
ATOM 1764 C CA . GLY A 1 216 ? 10.436 7.269 -6.881 1.00 95.50 216 GLY A CA 1
ATOM 1765 C C . GLY A 1 216 ? 9.796 7.703 -5.563 1.00 95.50 216 GLY A C 1
ATOM 1766 O O . GLY A 1 216 ? 9.416 6.859 -4.742 1.00 95.50 216 GLY A O 1
ATOM 1767 N N . ARG A 1 217 ? 9.724 9.010 -5.297 1.00 96.12 217 ARG A N 1
ATOM 1768 C CA . ARG A 1 217 ? 9.177 9.557 -4.044 1.00 96.12 217 ARG A CA 1
ATOM 1769 C C . ARG A 1 217 ? 7.656 9.616 -4.063 1.00 96.12 217 ARG A C 1
ATOM 1771 O O . ARG A 1 217 ? 7.027 9.275 -3.060 1.00 96.12 217 ARG A O 1
ATOM 1778 N N . SER A 1 218 ? 7.081 9.999 -5.194 1.00 96.00 218 SER A N 1
ATOM 1779 C CA . SER A 1 218 ? 5.641 10.167 -5.378 1.00 96.00 218 SER A CA 1
ATOM 1780 C C . SER A 1 218 ? 5.196 9.638 -6.737 1.00 96.00 218 SER A C 1
ATOM 1782 O O . SER A 1 218 ? 6.015 9.364 -7.609 1.00 96.00 218 SER A O 1
ATOM 1784 N N . VAL A 1 219 ? 3.886 9.478 -6.896 1.00 97.19 219 VAL A N 1
ATOM 1785 C CA . VAL A 1 219 ? 3.250 9.094 -8.157 1.00 97.19 219 VAL A CA 1
ATOM 1786 C C . VAL A 1 219 ? 1.993 9.919 -8.359 1.00 97.19 219 VAL A C 1
ATOM 1788 O O . VAL A 1 219 ? 1.283 10.195 -7.395 1.00 97.19 219 VAL A O 1
ATOM 1791 N N . ALA A 1 220 ? 1.712 10.283 -9.604 1.00 96.88 220 ALA A N 1
ATOM 1792 C CA . ALA A 1 220 ? 0.416 10.788 -10.019 1.00 96.88 220 ALA A CA 1
ATOM 1793 C C . ALA A 1 220 ? -0.514 9.609 -10.332 1.00 96.88 220 ALA A C 1
ATOM 1795 O O . ALA A 1 220 ? -0.124 8.655 -11.013 1.00 96.88 220 ALA A O 1
ATOM 1796 N N . VAL A 1 221 ? -1.751 9.678 -9.842 1.00 97.75 221 VAL A N 1
ATOM 1797 C CA . VAL A 1 221 ? -2.778 8.670 -10.123 1.00 97.75 221 VAL A CA 1
ATOM 1798 C C . VAL A 1 221 ? -3.674 9.159 -11.258 1.00 97.75 221 VAL A C 1
ATOM 1800 O O . VAL A 1 221 ? -4.285 10.220 -11.165 1.00 97.75 221 VAL A O 1
ATOM 1803 N N . LEU A 1 222 ? -3.765 8.380 -12.334 1.00 96.38 222 LEU A N 1
ATOM 1804 C CA . LEU A 1 222 ? -4.662 8.637 -13.459 1.00 96.38 222 LEU A CA 1
ATOM 1805 C C . LEU A 1 222 ? -6.029 7.983 -13.256 1.00 96.38 222 LEU A C 1
ATOM 1807 O O . LEU A 1 222 ? -6.151 6.951 -12.592 1.00 96.38 222 LEU A O 1
ATOM 1811 N N . ASN A 1 223 ? -7.036 8.552 -13.921 1.00 94.00 223 ASN A N 1
ATOM 1812 C CA . ASN A 1 223 ? -8.428 8.088 -13.971 1.00 94.00 223 ASN A CA 1
ATOM 1813 C C . ASN A 1 223 ? -9.205 8.164 -12.642 1.00 94.00 223 ASN A C 1
ATOM 1815 O O . ASN A 1 223 ? -10.339 7.700 -12.584 1.00 94.00 223 ASN A O 1
ATOM 1819 N N . ASP A 1 224 ? -8.640 8.780 -11.599 1.00 95.19 224 ASP A N 1
ATOM 1820 C CA . ASP A 1 224 ? -9.377 9.208 -10.402 1.00 95.19 224 ASP A CA 1
ATOM 1821 C C . ASP A 1 224 ? -8.639 10.360 -9.698 1.00 95.19 224 ASP A C 1
ATOM 1823 O O . ASP A 1 224 ? -7.837 10.152 -8.790 1.00 95.19 224 ASP A O 1
ATOM 1827 N N . ILE A 1 225 ? -8.915 11.595 -10.125 1.00 94.38 225 ILE A N 1
ATOM 1828 C CA . ILE A 1 225 ? -8.278 12.814 -9.587 1.00 94.38 225 ILE A CA 1
ATOM 1829 C C . ILE A 1 225 ? -8.616 13.017 -8.098 1.00 94.38 225 ILE A C 1
ATOM 1831 O O . ILE A 1 225 ? -7.881 13.676 -7.367 1.00 94.38 225 ILE A O 1
ATOM 1835 N N . HIS A 1 226 ? -9.719 12.436 -7.621 1.00 97.31 226 HIS A N 1
ATOM 1836 C CA . HIS A 1 226 ? -10.196 12.603 -6.249 1.00 97.31 226 HIS A CA 1
ATOM 1837 C C . HIS A 1 226 ? -9.832 11.431 -5.335 1.00 97.31 226 HIS A C 1
ATOM 1839 O O . HIS A 1 226 ? -10.325 11.379 -4.208 1.00 97.31 226 HIS A O 1
ATOM 1845 N N . ILE A 1 227 ? -8.991 10.493 -5.784 1.00 97.38 227 ILE A N 1
ATOM 1846 C CA . ILE A 1 227 ? -8.651 9.298 -5.003 1.00 97.38 227 ILE A CA 1
ATOM 1847 C C . ILE A 1 227 ? -8.062 9.642 -3.630 1.00 97.38 227 ILE A C 1
ATOM 1849 O O . ILE A 1 227 ? -8.439 9.020 -2.640 1.00 97.38 227 ILE A O 1
ATOM 1853 N N . GLU A 1 228 ? -7.205 10.662 -3.546 1.00 96.56 228 GLU A N 1
ATOM 1854 C CA . GLU A 1 228 ? -6.581 11.092 -2.288 1.00 96.56 228 GLU A CA 1
ATOM 1855 C C . GLU A 1 228 ? -7.623 11.622 -1.308 1.00 96.56 228 GLU A C 1
ATOM 1857 O O . GLU A 1 228 ? -7.729 11.116 -0.192 1.00 96.56 228 GLU A O 1
ATOM 1862 N N . LYS A 1 229 ? -8.485 12.537 -1.766 1.00 97.81 229 LYS A N 1
ATOM 1863 C CA . LYS A 1 229 ? -9.598 13.064 -0.969 1.00 97.81 229 LYS A CA 1
ATOM 1864 C C . LYS A 1 229 ? -10.527 11.947 -0.482 1.00 97.81 229 LYS A C 1
ATOM 1866 O O . LYS A 1 229 ? -10.889 11.904 0.690 1.00 97.81 229 LYS A O 1
ATOM 1871 N N . LYS A 1 230 ? -10.876 10.998 -1.359 1.00 98.00 230 LYS A N 1
ATOM 1872 C CA . LYS A 1 230 ? -11.692 9.830 -0.990 1.00 98.00 230 LYS A CA 1
ATOM 1873 C C . LYS A 1 230 ? -11.003 8.991 0.090 1.00 98.00 230 LYS A C 1
ATOM 1875 O O . LYS A 1 230 ? -11.661 8.552 1.031 1.00 98.00 230 LYS A O 1
ATOM 1880 N N . MET A 1 231 ? -9.695 8.748 -0.027 1.00 98.31 231 MET A N 1
ATOM 1881 C CA . MET A 1 231 ? -8.927 8.020 0.990 1.00 98.31 231 MET A CA 1
ATOM 1882 C C . MET A 1 231 ? -8.918 8.768 2.328 1.00 98.31 231 MET A C 1
ATOM 1884 O O . MET A 1 231 ? -9.170 8.145 3.357 1.00 98.31 231 MET A O 1
ATOM 1888 N N . GLU A 1 232 ? -8.707 10.084 2.330 1.00 98.12 232 GLU A N 1
ATOM 1889 C CA . GLU A 1 232 ? -8.737 10.922 3.538 1.00 98.12 232 GLU A CA 1
ATOM 1890 C C . GLU A 1 232 ? -10.094 10.877 4.251 1.00 98.12 232 GLU A C 1
ATOM 1892 O O . GLU A 1 232 ? -10.152 10.679 5.468 1.00 98.12 232 GLU A O 1
ATOM 1897 N N . GLU A 1 233 ? -11.192 10.982 3.499 1.00 98.31 233 GLU A N 1
ATOM 1898 C CA . GLU A 1 233 ? -12.553 10.856 4.030 1.00 98.31 233 GLU A CA 1
ATOM 1899 C C . GLU A 1 233 ? -12.773 9.488 4.696 1.00 98.31 233 GLU A C 1
ATOM 1901 O O . GLU A 1 233 ? -13.339 9.406 5.789 1.00 98.31 233 GLU A O 1
ATOM 1906 N N . GLN A 1 234 ? -12.276 8.405 4.084 1.00 98.12 234 GLN A N 1
ATOM 1907 C CA . GLN A 1 234 ? -12.359 7.067 4.679 1.00 98.12 234 GLN A CA 1
ATOM 1908 C C . GLN A 1 234 ? -11.478 6.913 5.918 1.00 98.12 234 GLN A C 1
ATOM 1910 O O . GLN A 1 234 ? -11.893 6.251 6.865 1.00 98.12 234 GLN A O 1
ATOM 1915 N N . VAL A 1 235 ? -10.291 7.527 5.947 1.00 98.38 235 VAL A N 1
ATOM 1916 C CA . VAL A 1 235 ? -9.420 7.524 7.132 1.00 98.38 235 VAL A CA 1
ATOM 1917 C C . VAL A 1 235 ? -10.095 8.237 8.295 1.00 98.38 235 VAL A C 1
ATOM 1919 O O . VAL A 1 235 ? -10.065 7.720 9.412 1.00 98.38 235 VAL A O 1
ATOM 1922 N N . LYS A 1 236 ? -10.724 9.392 8.047 1.00 98.31 236 LYS A N 1
ATOM 1923 C CA . LYS A 1 236 ? -11.488 10.114 9.070 1.00 98.31 236 LYS A CA 1
ATOM 1924 C C . LYS A 1 236 ? -12.594 9.224 9.637 1.00 98.31 236 LYS A C 1
ATOM 1926 O O . LYS A 1 236 ? -12.614 8.963 10.834 1.00 98.31 236 LYS A O 1
ATOM 1931 N N . TYR A 1 237 ? -13.428 8.670 8.758 1.00 98.12 237 TYR A N 1
ATOM 1932 C CA . TYR A 1 237 ? -14.509 7.769 9.153 1.00 98.12 237 TYR A CA 1
ATOM 1933 C C . TYR A 1 237 ? -14.009 6.540 9.938 1.00 98.12 237 TYR A C 1
ATOM 1935 O O . TYR A 1 237 ? -14.601 6.155 10.945 1.00 98.12 237 TYR A O 1
ATOM 1943 N N . TRP A 1 238 ? -12.895 5.936 9.516 1.00 97.94 238 TRP A N 1
ATOM 1944 C CA . TRP A 1 238 ? -12.289 4.793 10.199 1.00 97.94 238 TRP A CA 1
ATOM 1945 C C . TRP A 1 238 ? -11.787 5.133 11.607 1.00 97.94 238 TRP A C 1
ATOM 1947 O O . TRP A 1 238 ? -11.976 4.333 12.525 1.00 97.94 238 TRP A O 1
ATOM 1957 N N . ARG A 1 239 ? -11.175 6.308 11.801 1.00 97.69 239 ARG A N 1
ATOM 1958 C CA . ARG A 1 239 ? -10.712 6.761 13.124 1.00 97.69 239 ARG A CA 1
ATOM 1959 C C . ARG A 1 239 ? -11.879 6.940 14.088 1.00 97.69 239 ARG A C 1
ATOM 1961 O O . ARG A 1 239 ? -11.838 6.368 15.175 1.00 97.69 239 ARG A O 1
ATOM 1968 N N . ASP A 1 240 ? -12.929 7.632 13.652 1.00 97.69 240 ASP A N 1
ATOM 1969 C CA . ASP A 1 240 ? -14.137 7.859 14.454 1.00 97.69 240 ASP A CA 1
ATOM 1970 C C . ASP A 1 240 ? -14.797 6.520 14.836 1.00 97.69 240 ASP A C 1
ATOM 1972 O O . ASP A 1 240 ? -15.185 6.285 15.985 1.00 97.69 240 ASP A O 1
ATOM 1976 N N . TRP A 1 241 ? -14.876 5.591 13.876 1.00 96.94 241 TRP A N 1
ATOM 1977 C CA . TRP A 1 241 ? -15.388 4.240 14.107 1.00 96.94 241 TRP A CA 1
ATOM 1978 C C . TRP A 1 241 ? -14.549 3.462 15.132 1.00 96.94 241 TRP A C 1
ATOM 1980 O O . TRP A 1 241 ? -15.108 2.822 16.029 1.00 96.94 241 TRP A O 1
ATOM 1990 N N . LYS A 1 242 ? -13.217 3.529 15.024 1.00 95.56 2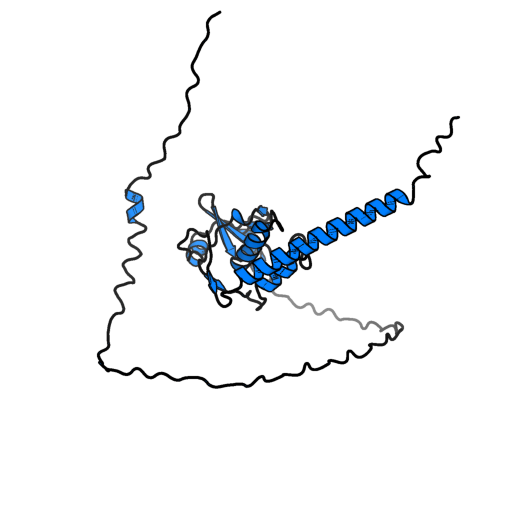42 LYS A N 1
ATOM 1991 C CA . LYS A 1 242 ? -12.285 2.844 15.927 1.00 95.56 242 LYS A CA 1
ATOM 1992 C C . LYS A 1 242 ? -12.388 3.386 17.353 1.00 95.56 242 LYS A C 1
ATOM 1994 O O . LYS A 1 242 ? -12.502 2.600 18.289 1.00 95.56 242 LYS A O 1
ATOM 1999 N N . GLU A 1 243 ? -12.440 4.706 17.517 1.00 96.81 243 GLU A N 1
ATOM 2000 C CA . GLU A 1 243 ? -12.597 5.346 18.827 1.00 96.81 243 GLU A CA 1
ATOM 2001 C C . GLU A 1 243 ? -13.909 4.937 19.507 1.00 96.81 243 GLU A C 1
ATOM 2003 O O . GLU A 1 243 ? -13.920 4.552 20.681 1.00 96.81 243 GLU A O 1
ATOM 2008 N N . LYS A 1 244 ? -15.017 4.939 18.755 1.00 97.19 244 LYS A N 1
ATOM 2009 C CA . LYS A 1 244 ? -16.312 4.479 19.265 1.00 97.19 244 LYS A CA 1
ATOM 2010 C C . LYS A 1 244 ? -16.243 3.025 19.735 1.00 97.19 244 LYS A C 1
ATOM 2012 O O . LYS A 1 244 ? -16.724 2.714 20.825 1.00 97.19 244 LYS A O 1
ATOM 2017 N N . LYS A 1 245 ? -15.615 2.142 18.951 1.00 96.12 245 LYS A N 1
ATOM 2018 C CA . LYS A 1 245 ? -15.437 0.728 19.313 1.00 96.12 245 LYS A CA 1
ATOM 2019 C C . LYS A 1 245 ? -14.579 0.547 20.560 1.00 96.12 245 LYS A C 1
ATOM 2021 O O . LYS A 1 245 ? -14.931 -0.258 21.423 1.00 96.12 245 LYS A O 1
ATOM 2026 N N . ASP A 1 246 ? -13.511 1.322 20.697 1.00 96.56 246 ASP A N 1
ATOM 2027 C CA . ASP A 1 246 ? -12.650 1.287 21.877 1.00 96.56 246 ASP A CA 1
ATOM 2028 C C . ASP A 1 246 ? -13.392 1.770 23.132 1.00 96.56 246 ASP A C 1
ATOM 2030 O O . ASP A 1 246 ? -13.245 1.178 24.206 1.00 96.56 246 ASP A O 1
ATOM 2034 N N . LYS A 1 247 ? -14.235 2.804 23.007 1.00 97.94 247 LYS A N 1
ATOM 2035 C CA . LYS A 1 247 ? -15.097 3.286 24.095 1.00 97.94 247 LYS A CA 1
ATOM 2036 C C . LYS A 1 247 ? -16.125 2.231 24.513 1.00 97.94 247 LYS A C 1
ATOM 2038 O O . LYS A 1 247 ? -16.190 1.890 25.694 1.00 97.94 247 LYS A O 1
ATOM 2043 N N . GLU A 1 248 ? -16.852 1.653 23.556 1.00 97.62 248 GLU A N 1
ATOM 2044 C CA . GLU A 1 248 ? -17.806 0.558 23.798 1.00 97.62 248 GLU A CA 1
ATOM 2045 C C . GLU A 1 248 ? -17.126 -0.633 24.498 1.00 97.62 248 GLU A C 1
ATOM 2047 O O . GLU A 1 248 ? -17.648 -1.180 25.472 1.00 97.62 248 GLU A O 1
ATOM 2052 N N . ALA A 1 249 ? -15.923 -1.013 24.054 1.00 97.31 249 ALA A N 1
ATOM 2053 C CA . ALA A 1 249 ? -15.159 -2.105 24.650 1.00 97.31 249 ALA A CA 1
ATOM 2054 C C . ALA A 1 249 ? -14.711 -1.796 26.090 1.00 97.31 249 ALA A C 1
ATOM 2056 O O . ALA A 1 249 ? -14.755 -2.678 26.953 1.00 97.31 249 ALA A O 1
ATOM 2057 N N . LYS A 1 250 ? -14.293 -0.555 26.375 1.00 97.25 250 LYS A N 1
ATOM 2058 C CA . LYS A 1 250 ? -13.937 -0.104 27.732 1.00 97.25 250 LYS A CA 1
ATOM 2059 C C . LYS A 1 250 ? -15.149 -0.125 28.664 1.00 97.25 250 LYS A C 1
ATOM 2061 O O . LYS A 1 250 ? -15.060 -0.672 29.763 1.00 97.25 250 LYS A O 1
ATOM 2066 N N . GLU A 1 251 ? -16.290 0.393 28.215 1.00 97.56 251 GLU A N 1
ATOM 2067 C CA . GLU A 1 251 ? -17.539 0.382 28.985 1.00 97.56 251 GLU A CA 1
ATOM 2068 C C . GLU A 1 251 ? -18.033 -1.048 29.252 1.00 97.56 251 GLU A C 1
ATOM 2070 O O . GLU A 1 251 ? -18.416 -1.377 30.379 1.00 97.56 251 GLU A O 1
ATOM 2075 N N . ALA A 1 252 ? -17.954 -1.937 28.257 1.00 96.62 252 ALA A N 1
ATOM 2076 C CA . ALA A 1 252 ? -18.303 -3.346 28.416 1.00 96.62 252 ALA A CA 1
ATOM 2077 C C . ALA A 1 252 ? -17.415 -4.052 29.457 1.00 96.62 252 ALA A C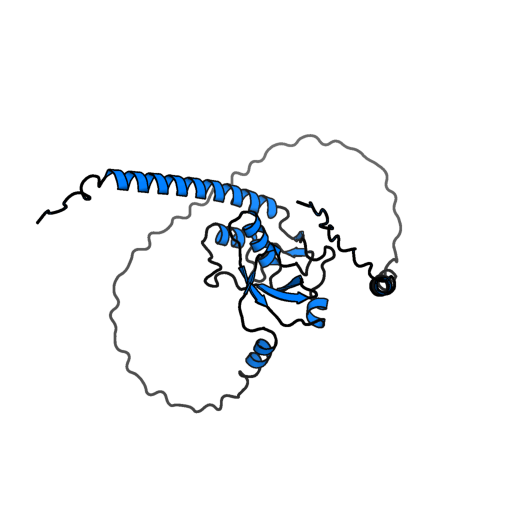 1
ATOM 2079 O O . ALA A 1 252 ? -17.922 -4.798 30.300 1.00 96.62 252 ALA A O 1
ATOM 2080 N N . LYS A 1 253 ? -16.100 -3.789 29.451 1.00 95.88 253 LYS A N 1
ATOM 2081 C CA . LYS A 1 253 ? -15.163 -4.310 30.463 1.00 95.88 253 LYS A CA 1
ATOM 2082 C C . LYS A 1 253 ? -15.482 -3.775 31.865 1.00 95.88 253 LYS A C 1
ATOM 2084 O O . LYS A 1 253 ? -15.495 -4.552 32.819 1.00 95.88 253 LYS A O 1
ATOM 2089 N N . ALA A 1 254 ? -15.811 -2.488 31.994 1.00 95.50 254 ALA A N 1
ATOM 2090 C CA . ALA A 1 254 ? -16.191 -1.881 33.272 1.00 9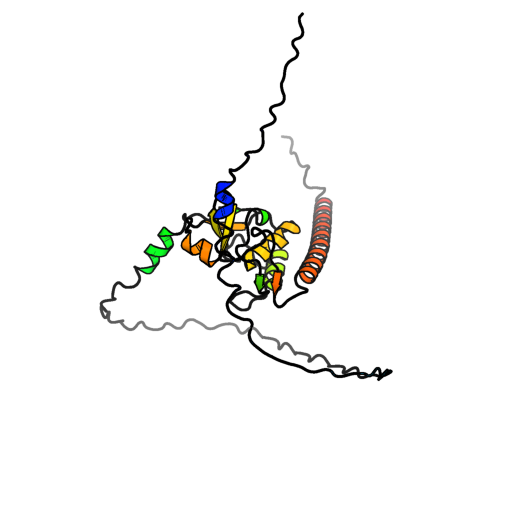5.50 254 ALA A CA 1
ATOM 2091 C C . ALA A 1 254 ? -17.489 -2.480 33.847 1.00 95.50 254 ALA A C 1
ATOM 2093 O O . ALA A 1 254 ? -17.570 -2.739 35.048 1.00 95.50 254 ALA A O 1
ATOM 2094 N N . ARG A 1 255 ? -18.487 -2.763 32.996 1.00 95.12 255 ARG A N 1
ATOM 2095 C CA . ARG A 1 255 ? -19.735 -3.432 33.410 1.00 95.12 255 ARG A CA 1
ATOM 2096 C C . ARG A 1 255 ? -19.496 -4.857 33.906 1.00 95.12 255 ARG A C 1
ATOM 2098 O O . ARG A 1 255 ? -20.097 -5.241 34.903 1.00 95.12 255 ARG A O 1
ATOM 2105 N N . LYS A 1 256 ? -18.612 -5.622 33.253 1.00 93.56 256 LYS A N 1
ATOM 2106 C CA . LYS A 1 256 ? -18.244 -6.977 33.707 1.00 93.56 256 LYS A CA 1
ATOM 2107 C C . LYS A 1 256 ? -17.570 -6.949 35.082 1.00 93.56 256 LYS A C 1
ATOM 2109 O O . LYS A 1 256 ? -17.973 -7.704 35.955 1.00 93.56 256 LYS A O 1
ATOM 2114 N N . LYS A 1 257 ? -16.647 -6.008 35.324 1.00 91.62 257 LYS A N 1
ATOM 2115 C CA . LYS A 1 257 ? -15.970 -5.862 36.628 1.00 91.62 257 LYS A CA 1
ATOM 2116 C C . LYS A 1 257 ? -16.934 -5.561 37.787 1.00 91.62 257 LYS A C 1
ATOM 2118 O O . LYS A 1 257 ? -16.689 -5.997 38.902 1.00 91.62 257 LYS A O 1
ATOM 2123 N N . LYS A 1 258 ? -18.033 -4.840 37.535 1.00 90.62 258 LYS A N 1
ATOM 2124 C CA . LYS A 1 258 ? -19.051 -4.536 38.559 1.00 90.62 258 LYS A CA 1
ATOM 2125 C C . LYS A 1 258 ? -19.986 -5.708 38.883 1.00 90.62 258 LYS A C 1
ATOM 2127 O O . LYS A 1 258 ? -20.623 -5.662 39.927 1.00 90.62 258 LYS A O 1
ATOM 2132 N N . LYS A 1 259 ? -20.111 -6.711 38.004 1.00 87.31 259 LYS A N 1
ATOM 2133 C CA . LYS A 1 259 ? -21.022 -7.852 38.212 1.00 87.31 259 LYS A CA 1
ATOM 2134 C C . LYS A 1 259 ? -20.426 -8.975 39.070 1.00 87.31 259 LYS A C 1
ATOM 2136 O O . LYS A 1 259 ? -21.206 -9.712 39.655 1.00 87.31 259 LYS A O 1
ATOM 2141 N N . ASP A 1 260 ? -19.100 -9.038 39.224 1.00 76.81 260 ASP A N 1
ATOM 2142 C CA . ASP A 1 260 ? -18.412 -10.050 40.046 1.00 76.81 260 ASP A CA 1
ATOM 2143 C C . ASP A 1 260 ? -17.617 -9.451 41.231 1.00 76.81 260 ASP A C 1
ATOM 2145 O O . ASP A 1 260 ? -16.418 -9.710 41.358 1.00 76.81 260 ASP A O 1
ATOM 2149 N N . PRO A 1 261 ? -18.219 -8.654 42.136 1.00 66.69 261 PRO A N 1
ATOM 2150 C CA . PRO A 1 261 ? -17.495 -8.159 43.308 1.00 66.69 261 PRO A CA 1
ATOM 2151 C C . PRO A 1 261 ? -17.215 -9.258 44.356 1.00 66.69 261 PRO A C 1
ATOM 2153 O O . PRO A 1 261 ? -16.437 -9.026 45.273 1.00 66.69 261 PRO A O 1
ATOM 2156 N N . GLY A 1 262 ? -17.839 -10.442 44.245 1.00 61.66 262 GLY A N 1
ATOM 2157 C CA . GLY A 1 262 ? -17.928 -11.426 45.335 1.00 61.66 262 GLY A CA 1
ATOM 2158 C C . GLY A 1 262 ? -17.108 -12.717 45.209 1.00 61.66 262 GLY A C 1
ATOM 2159 O O . GLY A 1 262 ? -17.290 -13.602 46.036 1.00 61.66 262 GLY A O 1
ATOM 2160 N N . LYS A 1 263 ? -16.232 -12.883 44.205 1.00 58.97 263 LYS A N 1
ATOM 2161 C CA . LYS A 1 263 ? -15.494 -14.154 43.988 1.00 58.97 263 LYS A CA 1
ATOM 2162 C C . LYS A 1 263 ? -14.000 -14.130 44.340 1.00 58.97 263 LYS A C 1
ATOM 2164 O O . LYS A 1 263 ? -13.296 -15.080 44.017 1.00 58.97 263 LYS A O 1
ATOM 2169 N N . SER A 1 264 ? -13.509 -13.086 45.013 1.00 58.66 264 SER A N 1
ATOM 2170 C CA . SER A 1 264 ? -12.085 -12.935 45.368 1.00 58.66 264 SER A CA 1
ATOM 2171 C C . SER A 1 264 ? -11.779 -13.055 46.868 1.00 58.66 264 SER A C 1
ATOM 2173 O O . SER A 1 264 ? -10.825 -12.442 47.338 1.00 58.66 264 SER A O 1
ATOM 2175 N N . GLY A 1 265 ? -12.570 -13.803 47.640 1.00 59.81 265 GLY A N 1
ATOM 2176 C CA . GLY A 1 265 ? -12.378 -13.861 49.092 1.00 59.81 265 GLY A CA 1
ATOM 2177 C C . GLY A 1 265 ? -12.955 -15.101 49.758 1.00 59.81 265 GLY A C 1
ATOM 2178 O O . GLY A 1 265 ? -13.804 -14.982 50.629 1.00 59.81 265 GLY A O 1
ATOM 2179 N N . CYS A 1 266 ? -12.495 -16.287 49.369 1.00 53.53 266 CYS A N 1
ATOM 2180 C CA . CYS A 1 266 ? -12.583 -17.459 50.240 1.00 53.53 266 CYS A CA 1
ATOM 2181 C C . CYS A 1 266 ? -11.183 -18.081 50.328 1.00 53.53 266 CYS A C 1
ATOM 2183 O O . CYS A 1 266 ? -10.893 -19.101 49.712 1.00 53.53 266 CYS A O 1
ATOM 2185 N N . CYS A 1 267 ? -10.277 -17.388 51.031 1.00 56.88 267 CYS A N 1
ATOM 2186 C CA . CYS A 1 267 ? -9.105 -18.036 51.611 1.00 56.88 267 CYS A CA 1
ATOM 2187 C C . CYS A 1 267 ? -9.617 -18.889 52.769 1.00 56.88 267 CYS A C 1
ATOM 2189 O O . CYS A 1 267 ? -9.947 -18.365 53.831 1.00 56.88 267 CYS A O 1
ATOM 2191 N N . VAL A 1 268 ? -9.730 -20.191 52.530 1.00 62.75 268 VAL A N 1
ATOM 2192 C CA . VAL A 1 268 ? -9.902 -21.182 53.589 1.00 62.75 268 VAL A CA 1
ATOM 2193 C C . VAL A 1 268 ? -8.578 -21.221 54.349 1.00 62.75 268 VAL A C 1
ATOM 2195 O O . VAL A 1 268 ? -7.559 -21.627 53.798 1.00 62.75 268 VAL A O 1
ATOM 2198 N N . ILE A 1 269 ? -8.581 -20.707 55.576 1.00 67.88 269 ILE A N 1
ATOM 2199 C CA . ILE A 1 269 ? -7.488 -20.899 56.530 1.00 67.88 269 ILE A CA 1
ATOM 2200 C C . ILE A 1 269 ? -7.665 -22.320 57.079 1.00 67.88 269 ILE A C 1
ATOM 2202 O O . ILE A 1 269 ? -8.751 -22.663 57.549 1.00 67.88 269 ILE A O 1
ATOM 2206 N N . SER A 1 270 ? -6.637 -23.156 56.954 1.00 72.00 270 SER A N 1
ATOM 2207 C CA . SER A 1 270 ? -6.527 -24.483 57.574 1.00 72.00 270 SER A CA 1
ATOM 2208 C C . SER A 1 270 ? -5.233 -24.548 58.362 1.00 72.00 270 SER A C 1
ATOM 2210 O O . SER A 1 270 ? -4.241 -23.965 57.869 1.00 72.00 270 SER A O 1
#